Protein AF-A0A9W4UW61-F1 (afdb_monomer_lite)

Secondary structure (DSSP, 8-state):
-HHHHHS--TTS-TTPPBS-HHHHHHHHHHHHHH-GGG----EEETTEEE-HHHHHHHHHHHHTTSEEE-TTS-EEE-HHHHHHHHHHHHHS-HHHHHHHHHHHHHHTTS-HHHHHHHHHHH-GGGTTT-TTHHHHHHHHHHHHHHHHHTTSS-HHHHHHHH---HHHHHHHHHHTT--SEEE-TTS-EEESS-TT--HHHHHHHTTS-HHHHHHHHHHHHHHTTTTTS----SS-HHHHHHHHHTT--HHHHHHHHHHHHT-S---HHHHHHHHHHHHHHTT--SPPHHHHHHHHHHT-

Sequence (300 aa):
MCMFMYQPGGTGKPNEPVQSAAFLQMEMFMVSMRRPDTGLRFASHETGPYSEELHGALESWRRSGGIVEDRDGRLRLSDKGMEMARRAWDVADDPVRKVMSAMKMQMNDMTEREAVAYTYSQHPEFAEKSKRYGEYEEFRVEAARSLYQKDKASIRLSVQISGMGHQEFVDMMAGMGINVYQPGPDGMMQIARIRNISNKLYKRLTKLDPGERGLIWAILMLEDNIHEKRMILTDDKKARSVIRGRGIEASDSFAFLQYCNNRAAMTRDEAMRAYDELWRVMGRGRPDPAHRAEFASKLS

Structure (mmCIF, N/CA/C/O backbone):
data_AF-A0A9W4UW61-F1
#
_entry.id   AF-A0A9W4UW61-F1
#
loop_
_atom_site.group_PDB
_atom_site.id
_atom_site.type_symbol
_atom_site.label_atom_id
_atom_site.label_alt_id
_atom_site.label_comp_id
_atom_site.label_asym_id
_atom_site.label_entity_id
_atom_site.label_seq_id
_atom_site.pdbx_PDB_ins_code
_atom_site.Cartn_x
_atom_site.Cartn_y
_atom_site.Cartn_z
_atom_site.occupancy
_atom_site.B_iso_or_equiv
_atom_site.auth_seq_id
_atom_site.auth_comp_id
_atom_site.auth_asym_id
_atom_site.auth_atom_id
_atom_site.pdbx_PDB_model_num
ATOM 1 N N . MET A 1 1 ? 11.590 -4.344 -8.319 1.00 89.94 1 MET A N 1
ATOM 2 C CA . MET A 1 1 ? 10.517 -3.986 -9.272 1.00 89.94 1 MET A CA 1
ATOM 3 C C . MET A 1 1 ? 9.967 -5.197 -10.027 1.00 89.94 1 MET A C 1
ATOM 5 O O . MET A 1 1 ? 8.834 -5.559 -9.772 1.00 89.94 1 MET A O 1
ATOM 9 N N . CYS A 1 2 ? 10.717 -5.862 -10.916 1.00 90.62 2 CYS A N 1
ATOM 10 C CA . CYS A 1 2 ? 10.165 -6.962 -11.732 1.00 90.62 2 CYS A CA 1
ATOM 11 C C . CYS A 1 2 ? 9.623 -8.141 -10.901 1.00 90.62 2 CYS A C 1
ATOM 13 O O . CYS A 1 2 ? 8.515 -8.600 -11.154 1.00 90.62 2 CYS A O 1
ATOM 15 N N . MET A 1 3 ? 10.337 -8.552 -9.846 1.00 91.75 3 MET A N 1
ATOM 16 C CA . MET A 1 3 ? 9.844 -9.537 -8.869 1.00 91.75 3 MET A CA 1
ATOM 17 C C . MET A 1 3 ? 8.522 -9.106 -8.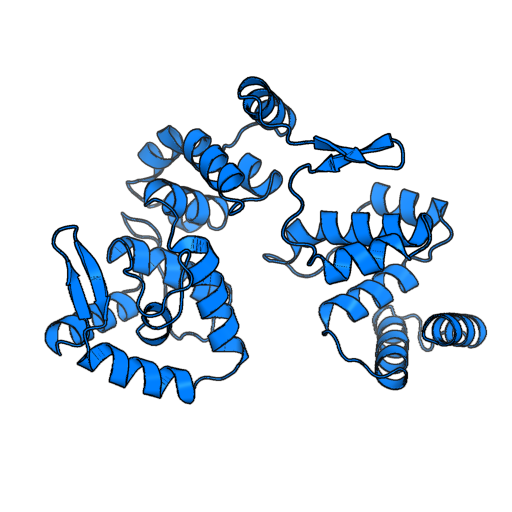228 1.00 91.75 3 MET A C 1
ATOM 19 O O . MET A 1 3 ? 7.634 -9.925 -8.022 1.00 91.75 3 MET A O 1
ATOM 23 N N . PHE A 1 4 ? 8.373 -7.803 -7.975 1.00 93.06 4 PHE A N 1
ATOM 24 C CA . PHE A 1 4 ? 7.163 -7.255 -7.382 1.00 93.06 4 PHE A CA 1
ATOM 25 C C . PHE A 1 4 ? 5.960 -7.322 -8.343 1.00 93.06 4 PHE A C 1
ATOM 27 O O . PHE A 1 4 ? 4.838 -7.592 -7.928 1.00 93.06 4 PHE A O 1
ATOM 34 N N . MET A 1 5 ? 6.188 -7.111 -9.641 1.00 93.88 5 MET A N 1
ATOM 35 C CA . MET A 1 5 ? 5.141 -7.219 -10.666 1.00 93.88 5 MET A CA 1
ATOM 36 C C . MET A 1 5 ? 4.796 -8.674 -11.019 1.00 93.88 5 MET A C 1
ATOM 38 O O . MET A 1 5 ? 3.696 -8.944 -11.484 1.00 93.88 5 MET A O 1
ATOM 42 N N . TYR A 1 6 ? 5.721 -9.611 -10.800 1.00 93.75 6 TYR A N 1
ATOM 43 C CA . TYR A 1 6 ? 5.538 -11.033 -11.102 1.00 93.75 6 TYR A CA 1
ATOM 44 C C . TYR A 1 6 ? 4.538 -11.729 -10.171 1.00 93.75 6 TYR A C 1
ATOM 46 O O . TYR A 1 6 ? 3.739 -12.559 -10.608 1.00 93.75 6 TYR A O 1
ATOM 54 N N . GLN A 1 7 ? 4.591 -11.406 -8.883 1.00 89.38 7 GLN A N 1
ATOM 55 C CA . GLN A 1 7 ? 3.826 -12.096 -7.848 1.00 89.38 7 GLN A CA 1
ATOM 56 C C . GLN A 1 7 ? 2.316 -11.770 -7.877 1.00 89.38 7 GLN A C 1
ATOM 58 O O . GLN A 1 7 ? 1.909 -10.742 -8.427 1.00 89.38 7 GLN A O 1
ATOM 63 N N . PRO A 1 8 ? 1.483 -12.613 -7.241 1.00 85.12 8 PRO A N 1
ATOM 64 C CA . PRO A 1 8 ? 0.066 -12.328 -7.062 1.00 85.12 8 PRO A CA 1
ATOM 65 C C . PRO A 1 8 ? -0.225 -11.038 -6.292 1.00 85.12 8 PRO A C 1
ATOM 67 O O . PRO A 1 8 ? 0.486 -10.704 -5.342 1.00 85.12 8 PRO A O 1
ATOM 70 N N . GLY A 1 9 ? -1.296 -10.344 -6.680 1.00 81.94 9 GLY A N 1
ATOM 71 C CA . GLY A 1 9 ? -1.843 -9.204 -5.946 1.00 81.94 9 GLY A CA 1
ATOM 72 C C . GLY A 1 9 ? -3.198 -9.514 -5.325 1.00 81.94 9 GLY A C 1
ATOM 73 O O . GLY A 1 9 ? -3.424 -10.622 -4.837 1.00 81.94 9 GLY A O 1
ATOM 74 N N . GLY A 1 10 ? -4.094 -8.526 -5.313 1.00 73.44 10 GLY A N 1
ATOM 75 C CA . GLY A 1 10 ? -5.418 -8.639 -4.699 1.00 73.44 10 GLY A CA 1
ATOM 76 C C . GLY A 1 10 ? -6.315 -9.706 -5.337 1.00 73.44 10 GLY A C 1
ATOM 77 O O . GLY A 1 10 ? -7.195 -10.234 -4.662 1.00 73.44 10 GLY A O 1
ATOM 78 N N . THR A 1 11 ? -6.085 -10.082 -6.603 1.00 77.38 11 THR A N 1
ATOM 79 C CA . THR A 1 11 ? -6.872 -11.136 -7.280 1.00 77.38 11 THR A CA 1
ATOM 80 C C . THR A 1 11 ? -6.293 -12.544 -7.111 1.00 77.38 11 THR A C 1
ATOM 82 O O . THR A 1 11 ? -6.921 -13.522 -7.521 1.00 77.38 11 THR A O 1
ATOM 85 N N . GLY A 1 12 ? -5.099 -12.668 -6.523 1.00 77.56 12 GLY A N 1
ATOM 86 C CA . GLY A 1 12 ? -4.399 -13.939 -6.346 1.00 77.56 12 GLY A CA 1
ATOM 87 C C . GLY A 1 12 ? -3.774 -14.511 -7.625 1.00 77.56 12 GLY A C 1
ATOM 88 O O . GLY A 1 12 ? -3.305 -15.650 -7.608 1.00 77.56 12 GLY A O 1
ATOM 89 N N . LYS A 1 13 ? -3.725 -13.749 -8.726 1.00 85.00 13 LYS A N 1
ATOM 90 C CA . LYS A 1 13 ? -3.150 -14.194 -10.006 1.00 85.00 13 LYS A CA 1
ATOM 91 C C . LYS A 1 13 ? -1.751 -13.606 -10.208 1.00 85.00 13 LYS A C 1
ATOM 93 O O . LYS A 1 13 ? -1.559 -12.424 -9.946 1.00 85.00 13 LYS A O 1
ATOM 98 N N . PRO A 1 14 ? -0.768 -14.383 -10.695 1.00 87.25 14 PRO A N 1
ATOM 99 C CA . PRO A 1 14 ? 0.534 -13.824 -11.045 1.00 87.25 14 PRO A CA 1
ATOM 100 C C . PRO A 1 14 ? 0.398 -12.808 -12.187 1.00 87.25 14 PRO A C 1
ATOM 102 O O . PRO A 1 14 ? -0.529 -12.896 -12.995 1.00 87.25 14 PRO A O 1
ATOM 105 N N . ASN A 1 15 ? 1.355 -11.884 -12.277 1.00 92.62 15 ASN A N 1
ATOM 106 C CA . ASN A 1 15 ? 1.379 -10.809 -13.275 1.00 92.62 15 ASN A CA 1
ATOM 107 C C . ASN A 1 15 ? 0.160 -9.876 -13.242 1.00 92.62 15 ASN A C 1
ATOM 109 O O . ASN A 1 15 ? -0.313 -9.404 -14.280 1.00 92.62 15 ASN A O 1
ATOM 113 N N . GLU A 1 16 ? -0.386 -9.634 -12.054 1.00 91.94 16 GLU A N 1
ATOM 114 C CA . GLU A 1 16 ? -1.450 -8.652 -11.913 1.00 91.94 16 GLU A CA 1
ATOM 115 C C . GLU A 1 16 ? -0.945 -7.245 -12.266 1.00 91.94 16 GLU A C 1
ATOM 117 O O . GLU A 1 16 ? 0.083 -6.804 -11.724 1.00 91.94 16 GLU A O 1
ATOM 122 N N . PRO A 1 17 ? -1.679 -6.515 -13.126 1.00 93.38 17 PRO A N 1
ATOM 123 C CA . PRO A 1 17 ? -1.262 -5.197 -13.563 1.00 93.38 17 PRO A CA 1
ATOM 124 C C . PRO A 1 17 ? -1.193 -4.227 -12.380 1.00 93.38 17 PRO A C 1
ATOM 126 O O . PRO A 1 17 ? -2.039 -4.257 -11.486 1.00 93.38 17 PRO A O 1
ATOM 129 N N . VAL A 1 18 ? -0.176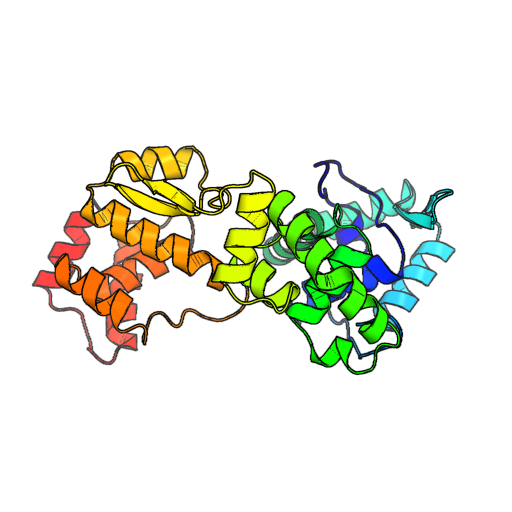 -3.370 -12.392 1.00 94.50 18 VAL A N 1
ATOM 130 C CA . VAL A 1 18 ? -0.033 -2.213 -11.502 1.00 94.50 18 VAL A CA 1
ATOM 131 C C . VAL A 1 18 ? -0.715 -1.021 -12.162 1.00 94.50 18 VAL A C 1
ATOM 133 O O . VAL A 1 18 ? -0.540 -0.814 -13.358 1.00 94.50 18 VAL A O 1
ATOM 136 N N . GLN A 1 19 ? -1.471 -0.224 -11.406 1.00 93.25 19 GLN A N 1
ATOM 137 C CA . GLN A 1 19 ? -2.341 0.812 -11.979 1.00 93.25 19 GLN A CA 1
ATOM 138 C C . GLN A 1 19 ? -1.610 1.850 -12.825 1.00 93.25 19 GLN A C 1
ATOM 140 O O . GLN A 1 19 ? -2.106 2.232 -13.876 1.00 93.25 19 GLN A O 1
ATOM 145 N N . SER A 1 20 ? -0.446 2.308 -12.370 1.00 94.31 20 SER A N 1
ATOM 146 C CA . SER A 1 20 ? 0.349 3.314 -13.069 1.00 94.31 20 SER A CA 1
ATOM 147 C C . SER A 1 20 ? 1.791 3.316 -12.560 1.00 94.31 20 SER A C 1
ATOM 149 O O . SER A 1 20 ? 2.118 2.688 -11.549 1.00 94.31 20 SER A O 1
ATOM 151 N N . ALA A 1 21 ? 2.669 4.066 -13.229 1.00 94.19 21 ALA A N 1
ATOM 152 C CA . ALA A 1 21 ? 4.042 4.265 -12.764 1.00 94.19 21 ALA A CA 1
ATOM 153 C C . ALA A 1 21 ? 4.100 4.985 -11.403 1.00 94.19 21 ALA A C 1
ATOM 155 O O . ALA A 1 21 ? 4.908 4.620 -10.552 1.00 94.19 21 ALA A O 1
ATOM 156 N N . ALA A 1 22 ? 3.221 5.967 -11.170 1.00 92.62 22 ALA A N 1
ATOM 157 C CA . ALA A 1 22 ? 3.125 6.658 -9.883 1.00 92.62 22 ALA A CA 1
ATOM 158 C C . ALA A 1 22 ? 2.642 5.713 -8.771 1.00 92.62 22 ALA A C 1
ATOM 160 O O . ALA A 1 22 ? 3.165 5.736 -7.659 1.00 92.62 22 ALA A O 1
ATOM 161 N N . PHE A 1 23 ? 1.700 4.823 -9.087 1.00 94.69 23 PHE A N 1
ATOM 162 C CA . PHE A 1 23 ? 1.249 3.796 -8.155 1.00 94.69 23 PHE A CA 1
ATOM 163 C C . PHE A 1 23 ? 2.378 2.826 -7.787 1.00 94.69 23 PHE A C 1
ATOM 165 O O . PHE A 1 23 ? 2.605 2.550 -6.611 1.00 94.69 23 PHE A O 1
ATOM 172 N N . LEU A 1 24 ? 3.158 2.389 -8.783 1.00 95.69 24 LEU A N 1
ATOM 173 C CA . LEU A 1 24 ? 4.324 1.532 -8.569 1.00 95.69 24 LEU A CA 1
ATOM 174 C C . LEU A 1 24 ? 5.373 2.191 -7.659 1.00 95.69 24 LEU A C 1
ATOM 176 O O . LEU A 1 24 ? 5.997 1.498 -6.854 1.00 95.69 24 LEU A O 1
ATOM 180 N N . GLN A 1 25 ? 5.568 3.511 -7.769 1.00 96.25 25 GLN A N 1
ATOM 181 C CA . GLN A 1 25 ? 6.450 4.264 -6.871 1.00 96.25 25 GLN A CA 1
ATOM 182 C C . GLN A 1 25 ? 5.973 4.161 -5.416 1.00 96.25 25 GLN A C 1
ATOM 184 O O . GLN A 1 25 ? 6.779 3.845 -4.545 1.00 96.25 25 GLN A O 1
ATOM 189 N N . MET A 1 26 ? 4.671 4.325 -5.154 1.00 95.62 26 MET A N 1
ATOM 190 C CA . MET A 1 26 ? 4.102 4.185 -3.805 1.00 95.62 26 MET A CA 1
ATOM 191 C C . MET A 1 26 ? 4.204 2.751 -3.268 1.00 95.62 26 MET A C 1
ATOM 193 O O . MET A 1 26 ? 4.614 2.547 -2.126 1.00 95.62 26 MET A O 1
ATOM 197 N N . GLU A 1 27 ? 3.901 1.741 -4.087 1.00 95.31 27 GLU A N 1
ATOM 198 C CA . GLU A 1 27 ? 4.016 0.336 -3.673 1.00 95.31 27 GLU A CA 1
ATOM 199 C C . GLU A 1 27 ? 5.461 -0.030 -3.307 1.00 95.31 27 GLU A C 1
ATOM 201 O O . GLU A 1 27 ? 5.730 -0.612 -2.251 1.00 95.31 27 GLU A O 1
ATOM 206 N N . MET A 1 28 ? 6.417 0.344 -4.159 1.00 96.38 28 MET A N 1
ATOM 207 C CA . MET A 1 28 ? 7.833 0.079 -3.915 1.00 96.38 28 MET A CA 1
ATOM 208 C C . MET A 1 28 ? 8.399 0.930 -2.776 1.00 96.38 28 MET A C 1
ATOM 210 O O . MET A 1 28 ? 9.292 0.459 -2.071 1.00 96.38 28 MET A O 1
ATOM 214 N N . PHE A 1 29 ? 7.865 2.132 -2.549 1.00 96.56 29 PHE A N 1
ATOM 215 C CA . PHE A 1 29 ? 8.179 2.933 -1.373 1.00 96.56 29 PHE A CA 1
ATOM 216 C C . PHE A 1 29 ? 7.801 2.180 -0.093 1.00 96.56 29 PHE A C 1
ATOM 218 O O . PHE A 1 29 ? 8.667 1.973 0.758 1.00 96.56 29 PHE A O 1
ATOM 225 N N . MET A 1 30 ? 6.576 1.649 0.003 1.00 94.62 30 MET A N 1
ATOM 226 C CA . MET A 1 30 ? 6.146 0.861 1.169 1.00 94.62 30 MET A CA 1
ATOM 227 C C . MET A 1 30 ? 6.983 -0.413 1.354 1.00 94.62 30 MET A C 1
ATOM 229 O O . MET A 1 30 ? 7.299 -0.795 2.484 1.00 94.62 30 MET A O 1
ATOM 233 N N . VAL A 1 31 ? 7.413 -1.052 0.259 1.00 92.88 31 VAL A N 1
ATOM 234 C CA . VAL A 1 31 ? 8.394 -2.150 0.322 1.00 92.88 31 VAL A CA 1
ATOM 235 C C . VAL A 1 31 ? 9.715 -1.660 0.917 1.00 92.88 31 VAL A C 1
ATOM 237 O O . VAL A 1 31 ? 10.243 -2.313 1.815 1.00 92.88 31 VAL A O 1
ATOM 240 N N . SER A 1 32 ? 10.238 -0.516 0.468 1.00 94.31 32 SER A N 1
ATOM 241 C CA . SER A 1 32 ? 11.519 0.021 0.949 1.00 94.31 32 SER A CA 1
ATOM 242 C C . SER A 1 32 ? 11.483 0.434 2.424 1.00 94.31 32 SER A C 1
ATOM 244 O O . SER A 1 32 ? 12.462 0.235 3.137 1.00 94.31 32 SER A O 1
ATOM 246 N N . MET A 1 33 ? 10.332 0.903 2.920 1.00 90.50 33 MET A N 1
ATOM 247 C CA . MET A 1 33 ? 10.139 1.217 4.340 1.00 90.50 33 MET A CA 1
ATOM 248 C C . MET A 1 33 ? 10.208 -0.038 5.222 1.00 90.50 33 MET A C 1
ATOM 250 O O . MET A 1 33 ? 10.668 0.022 6.360 1.00 90.50 33 MET A O 1
ATOM 254 N N . ARG A 1 34 ? 9.811 -1.204 4.693 1.00 86.25 34 ARG A N 1
ATOM 255 C CA . ARG A 1 34 ? 9.915 -2.501 5.391 1.00 86.25 34 ARG A CA 1
ATOM 256 C C . ARG A 1 34 ? 11.246 -3.214 5.147 1.00 86.25 34 ARG A C 1
ATOM 258 O O . ARG A 1 34 ? 11.629 -4.085 5.929 1.00 86.25 34 ARG A O 1
ATOM 265 N N . ARG A 1 35 ? 11.935 -2.873 4.057 1.00 86.56 35 ARG A N 1
ATOM 266 C CA . ARG A 1 35 ? 13.224 -3.430 3.622 1.00 86.56 35 ARG A CA 1
ATOM 267 C C . ARG A 1 35 ? 14.142 -2.300 3.133 1.00 86.56 35 ARG A C 1
ATOM 269 O O . ARG A 1 35 ? 14.191 -2.015 1.932 1.00 86.56 35 ARG A O 1
ATOM 276 N N . PRO A 1 36 ? 14.903 -1.673 4.047 1.00 83.44 36 PRO A N 1
ATOM 277 C CA . PRO A 1 36 ? 15.815 -0.582 3.695 1.00 83.44 36 PRO A CA 1
ATOM 278 C C . PRO A 1 36 ? 16.948 -0.997 2.743 1.00 83.44 36 PRO A C 1
ATOM 280 O O . PRO A 1 36 ? 17.561 -0.163 2.088 1.00 83.44 36 PRO A O 1
ATOM 283 N N . ASP A 1 37 ? 17.227 -2.295 2.638 1.00 84.00 37 ASP A N 1
ATOM 284 C CA . ASP A 1 37 ? 18.282 -2.884 1.813 1.00 84.00 37 ASP A CA 1
ATOM 285 C C . ASP A 1 37 ? 17.874 -3.116 0.346 1.00 84.00 37 ASP A C 1
ATOM 287 O O . ASP A 1 37 ? 18.616 -3.722 -0.421 1.00 84.00 37 ASP A O 1
ATOM 291 N N . THR A 1 38 ? 16.714 -2.607 -0.080 1.00 84.75 38 THR A N 1
ATOM 292 C CA . THR A 1 38 ? 16.276 -2.661 -1.489 1.00 84.75 38 THR A CA 1
ATOM 293 C C . THR A 1 38 ? 17.194 -1.899 -2.449 1.00 84.75 38 THR A C 1
ATOM 295 O O . THR A 1 38 ? 17.099 -2.099 -3.660 1.00 84.75 38 THR A O 1
ATOM 298 N N . GLY A 1 39 ? 18.049 -1.008 -1.935 1.00 86.88 39 GLY A N 1
ATOM 299 C CA . GLY A 1 39 ? 18.914 -0.137 -2.735 1.00 86.88 39 GLY A CA 1
ATOM 300 C C . GLY A 1 39 ? 18.170 1.003 -3.440 1.00 86.88 39 GLY A C 1
ATOM 301 O O . GLY A 1 39 ? 18.794 1.773 -4.165 1.00 86.88 39 GLY A O 1
ATOM 302 N N . LEU A 1 40 ? 16.855 1.125 -3.226 1.00 93.38 40 LEU A N 1
ATOM 303 C CA . LEU A 1 40 ? 16.044 2.227 -3.732 1.00 93.38 40 LEU A CA 1
ATOM 304 C C . LEU A 1 40 ? 16.107 3.405 -2.765 1.00 93.38 40 LEU A C 1
ATOM 306 O O . LEU A 1 40 ? 15.981 3.228 -1.553 1.00 93.38 40 LEU A O 1
ATOM 310 N N . ARG A 1 41 ? 16.265 4.612 -3.307 1.00 94.94 41 ARG A N 1
ATOM 311 C CA . ARG A 1 41 ? 16.196 5.852 -2.536 1.00 94.94 41 ARG A CA 1
ATOM 312 C C . ARG A 1 41 ? 14.969 6.630 -2.960 1.00 94.94 41 ARG A C 1
ATOM 314 O O . ARG A 1 41 ? 14.759 6.853 -4.147 1.00 94.94 41 ARG A O 1
ATOM 321 N N . PHE A 1 42 ? 14.183 7.042 -1.976 1.00 95.62 42 PHE A N 1
ATOM 322 C CA . PHE A 1 42 ? 12.976 7.819 -2.198 1.00 95.62 42 PHE A CA 1
ATOM 323 C C . PHE A 1 42 ? 13.138 9.224 -1.632 1.00 95.62 42 PHE A C 1
ATOM 325 O O . PHE A 1 42 ? 13.660 9.403 -0.532 1.00 95.62 42 PHE A O 1
ATOM 332 N N . ALA A 1 43 ? 12.656 10.206 -2.385 1.00 93.50 43 ALA A N 1
ATOM 333 C CA . ALA A 1 43 ? 12.528 11.591 -1.963 1.00 93.50 43 ALA A CA 1
ATOM 334 C C . ALA A 1 43 ? 11.074 12.053 -2.122 1.00 93.50 43 ALA A C 1
ATOM 336 O O . ALA A 1 43 ? 10.322 11.502 -2.931 1.00 93.50 43 ALA A O 1
ATOM 337 N N . SER A 1 44 ? 10.673 13.063 -1.348 1.00 91.38 44 SER A N 1
ATOM 338 C CA . SER A 1 44 ? 9.372 13.711 -1.523 1.00 91.38 44 SER A CA 1
ATOM 339 C C . SER A 1 44 ? 9.339 14.430 -2.874 1.00 91.38 44 SER A C 1
ATOM 341 O O . SER A 1 44 ? 10.210 15.251 -3.167 1.00 91.38 44 SER A O 1
ATOM 343 N N . HIS A 1 45 ? 8.327 14.129 -3.679 1.00 89.12 45 HIS A N 1
ATOM 344 C CA . HIS A 1 45 ? 8.111 14.671 -5.015 1.00 89.12 45 HIS A CA 1
ATOM 345 C C . HIS A 1 45 ? 6.667 15.176 -5.155 1.00 89.12 45 HIS A C 1
ATOM 347 O O . HIS A 1 45 ? 5.820 14.947 -4.289 1.00 89.12 45 HIS A O 1
ATOM 353 N N . GLU A 1 46 ? 6.357 15.843 -6.268 1.00 85.00 46 GLU A N 1
ATOM 354 C CA . GLU A 1 46 ? 5.043 16.450 -6.511 1.00 85.00 46 GLU A CA 1
ATOM 355 C C . GLU A 1 46 ? 3.885 15.449 -6.393 1.00 85.00 46 GLU A C 1
ATOM 357 O O . GLU A 1 46 ? 2.794 15.818 -5.967 1.00 85.00 46 GLU A O 1
ATOM 362 N N . THR A 1 47 ? 4.135 14.178 -6.705 1.00 84.56 47 THR A N 1
ATOM 363 C CA . THR A 1 47 ? 3.158 13.079 -6.704 1.00 84.56 47 THR A CA 1
ATOM 364 C C . THR A 1 47 ? 3.261 12.158 -5.484 1.00 84.56 47 THR A C 1
ATOM 366 O O . THR A 1 47 ? 2.614 11.114 -5.467 1.00 84.56 47 THR A O 1
ATOM 369 N N . GLY A 1 48 ? 4.068 12.510 -4.477 1.00 90.38 48 GLY A N 1
ATOM 370 C CA . GLY A 1 48 ? 4.373 11.667 -3.317 1.00 90.38 48 GLY A CA 1
ATOM 371 C C . GLY A 1 48 ? 5.803 11.112 -3.349 1.00 90.38 48 GLY A C 1
ATOM 372 O O . GLY A 1 48 ? 6.687 11.766 -3.904 1.00 90.38 48 GLY A O 1
ATOM 373 N N . PRO A 1 49 ? 6.077 9.946 -2.738 1.00 94.62 49 PRO A N 1
ATOM 374 C CA . PRO A 1 49 ? 7.418 9.371 -2.730 1.00 94.62 49 PRO A CA 1
ATOM 375 C C . PRO A 1 49 ? 7.855 8.971 -4.139 1.00 94.62 49 PRO A C 1
ATOM 377 O O . PRO A 1 49 ? 7.107 8.332 -4.879 1.00 94.62 49 PRO A O 1
ATOM 380 N N . TYR A 1 50 ? 9.088 9.324 -4.496 1.00 95.31 50 TYR A N 1
ATOM 381 C CA . TYR A 1 50 ? 9.636 9.056 -5.819 1.00 95.31 50 TYR A CA 1
ATOM 382 C C . TYR A 1 50 ? 11.093 8.602 -5.754 1.00 95.31 50 TYR A C 1
ATOM 384 O O . TYR A 1 50 ? 11.906 9.201 -5.049 1.00 95.31 50 TYR A O 1
ATOM 392 N N . SER A 1 51 ? 11.415 7.553 -6.510 1.00 97.25 51 SER A N 1
ATOM 393 C CA . SER A 1 51 ? 12.772 7.055 -6.730 1.00 97.25 51 SER A CA 1
ATOM 394 C C . SER A 1 51 ? 13.146 7.162 -8.208 1.00 97.25 51 SER A C 1
ATOM 396 O O . SER A 1 51 ? 12.504 6.552 -9.073 1.00 97.25 51 SER A O 1
ATOM 398 N N . GLU A 1 52 ? 14.228 7.894 -8.480 1.00 97.00 52 GLU A N 1
ATOM 399 C CA . GLU A 1 52 ? 14.850 7.984 -9.808 1.00 97.00 52 GLU A CA 1
ATOM 400 C C . GLU A 1 52 ? 15.394 6.626 -10.260 1.00 97.00 52 GLU A C 1
ATOM 402 O O . GLU A 1 52 ? 15.265 6.248 -11.423 1.00 97.00 52 GLU A O 1
ATOM 407 N N . GLU A 1 53 ? 15.954 5.839 -9.336 1.00 96.94 53 GLU A N 1
ATOM 408 C CA . GLU A 1 53 ? 16.458 4.499 -9.634 1.00 96.94 53 GLU A CA 1
ATOM 409 C C . GLU A 1 53 ? 15.326 3.566 -10.075 1.00 96.94 53 GLU A C 1
ATOM 411 O O . GLU A 1 53 ? 15.483 2.798 -11.029 1.00 96.94 53 GLU A O 1
ATOM 416 N N . LEU A 1 54 ? 14.164 3.652 -9.417 1.00 97.31 54 LEU A N 1
ATOM 417 C CA . LEU A 1 54 ? 12.985 2.886 -9.806 1.00 97.31 54 LEU A CA 1
ATOM 418 C C . LEU A 1 54 ? 12.432 3.346 -11.157 1.00 97.31 54 LEU A C 1
ATOM 420 O O . LEU A 1 54 ? 12.091 2.501 -11.986 1.00 97.31 54 LEU A O 1
ATOM 424 N N . HIS A 1 55 ? 12.372 4.656 -11.396 1.00 96.88 55 HIS A N 1
ATOM 425 C CA . HIS A 1 55 ? 11.934 5.200 -12.678 1.00 96.88 55 HIS A CA 1
ATOM 426 C C . HIS A 1 55 ? 12.854 4.748 -13.821 1.00 96.88 55 HIS A C 1
ATOM 428 O O . HIS A 1 55 ? 12.388 4.169 -14.802 1.00 96.88 55 HIS A O 1
ATOM 434 N N . GLY A 1 56 ? 14.171 4.901 -13.662 1.00 97.31 56 GLY A N 1
ATOM 435 C CA . GLY A 1 56 ? 15.151 4.451 -14.649 1.00 97.31 56 GLY A CA 1
ATOM 436 C C . GLY A 1 56 ? 15.085 2.941 -14.906 1.00 97.31 56 GLY A C 1
ATOM 437 O O . GLY A 1 56 ? 15.188 2.498 -16.056 1.00 97.31 56 GLY A O 1
ATOM 438 N N . ALA A 1 57 ? 14.849 2.138 -13.862 1.00 96.12 57 ALA A N 1
ATOM 439 C CA . ALA A 1 57 ? 14.621 0.704 -14.008 1.00 96.12 57 ALA A CA 1
ATOM 440 C C . ALA A 1 57 ? 13.341 0.408 -14.808 1.00 96.12 57 ALA A C 1
ATOM 442 O O . ALA A 1 57 ? 13.381 -0.413 -15.725 1.00 96.12 57 ALA A O 1
ATOM 443 N N . LEU A 1 58 ? 12.231 1.089 -14.513 1.00 96.81 58 LEU A N 1
ATOM 444 C CA . LEU A 1 58 ? 10.973 0.947 -15.248 1.00 96.81 58 LEU A CA 1
ATOM 445 C C . LEU A 1 58 ? 11.151 1.282 -16.735 1.00 96.81 58 LEU A C 1
ATOM 447 O O . LEU A 1 58 ? 10.771 0.483 -17.592 1.00 96.81 58 LEU A O 1
ATOM 451 N N . GLU A 1 59 ? 11.805 2.400 -17.051 1.00 97.31 59 GLU A N 1
ATOM 452 C CA . GLU A 1 59 ? 12.060 2.822 -18.432 1.00 97.31 59 GLU A CA 1
ATOM 453 C C . GLU A 1 59 ? 12.990 1.862 -19.186 1.00 97.31 59 GLU A C 1
ATOM 455 O O . GLU A 1 59 ? 12.809 1.599 -20.377 1.00 97.31 59 GLU A O 1
ATOM 460 N N . SER A 1 60 ? 13.981 1.281 -18.508 1.00 96.56 60 SER A N 1
ATOM 461 C CA . SER A 1 60 ? 14.830 0.232 -19.088 1.00 96.56 60 SER A CA 1
ATOM 462 C C . SER A 1 60 ? 14.029 -1.035 -19.426 1.00 96.56 60 SER A C 1
ATOM 464 O O . SER A 1 60 ? 14.173 -1.623 -20.504 1.00 96.56 60 SER A O 1
ATOM 466 N N . TRP A 1 61 ? 13.117 -1.440 -18.540 1.00 96.50 61 TRP A N 1
ATOM 467 C CA . TRP A 1 61 ? 12.242 -2.592 -18.763 1.00 96.50 61 TRP A CA 1
ATOM 468 C C . TRP A 1 61 ? 11.207 -2.346 -19.864 1.00 96.50 61 TRP A C 1
ATOM 470 O O . TRP A 1 61 ? 10.953 -3.249 -20.661 1.00 96.50 61 TRP A O 1
ATOM 480 N N . ARG A 1 62 ? 10.662 -1.129 -19.971 1.00 95.81 62 ARG A N 1
ATOM 481 C CA . ARG A 1 62 ? 9.797 -0.722 -21.089 1.00 95.81 62 ARG A CA 1
ATOM 482 C C . ARG A 1 62 ? 10.544 -0.804 -22.419 1.00 95.81 62 ARG A C 1
ATOM 484 O O . ARG A 1 62 ? 10.114 -1.518 -23.321 1.00 95.81 62 ARG A O 1
ATOM 491 N N . ARG A 1 63 ? 11.718 -0.170 -22.520 1.00 96.38 63 ARG A N 1
ATOM 492 C CA . ARG A 1 63 ? 12.535 -0.166 -23.751 1.00 96.38 63 ARG A CA 1
ATOM 493 C C . ARG A 1 63 ? 12.995 -1.557 -24.183 1.00 96.38 63 ARG A C 1
ATOM 495 O O . ARG A 1 63 ? 13.094 -1.827 -25.374 1.00 96.38 63 ARG A O 1
ATOM 502 N N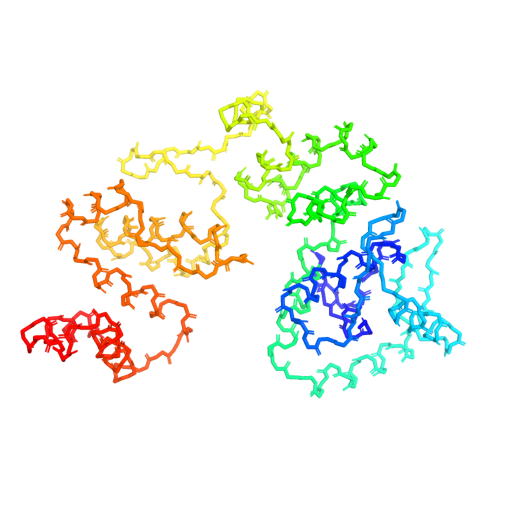 . SER A 1 64 ? 13.266 -2.449 -23.233 1.00 95.62 64 SER A N 1
ATOM 503 C CA . SER A 1 64 ? 13.668 -3.832 -23.530 1.00 95.62 64 SER A CA 1
ATOM 504 C C . SER A 1 64 ? 12.495 -4.772 -23.849 1.00 95.62 64 SER A C 1
ATOM 506 O O . SER A 1 64 ? 12.726 -5.958 -24.125 1.00 95.62 64 SER A O 1
ATOM 508 N N . GLY A 1 65 ? 11.255 -4.269 -23.815 1.00 96.06 65 GLY A N 1
ATOM 509 C CA . GLY A 1 65 ? 10.032 -5.036 -24.050 1.00 96.06 65 GLY A CA 1
ATOM 510 C C . GLY A 1 65 ? 9.666 -5.983 -22.905 1.00 96.06 65 GLY A C 1
ATOM 511 O O . GLY A 1 65 ? 8.913 -6.930 -23.119 1.00 96.06 65 GLY A O 1
ATOM 512 N N . GLY A 1 66 ? 10.221 -5.786 -21.705 1.00 96.94 66 GLY A N 1
ATOM 513 C CA . GLY A 1 66 ? 9.906 -6.575 -20.509 1.00 96.94 66 GLY A CA 1
ATOM 514 C C . GLY A 1 66 ? 8.621 -6.129 -19.804 1.00 96.94 66 GLY A C 1
ATOM 515 O O . GLY A 1 66 ? 7.990 -6.924 -19.113 1.00 96.94 66 GLY A O 1
ATOM 516 N N . ILE A 1 67 ? 8.206 -4.877 -19.990 1.00 97.44 67 ILE A N 1
ATOM 517 C CA . ILE A 1 67 ? 6.942 -4.338 -19.474 1.00 97.44 67 ILE A CA 1
ATOM 518 C C . ILE A 1 67 ? 6.101 -3.852 -20.645 1.00 97.44 67 ILE A C 1
ATOM 520 O O . ILE A 1 67 ? 6.620 -3.233 -21.572 1.00 97.44 67 ILE A O 1
ATOM 524 N N . VAL A 1 68 ? 4.805 -4.133 -20.578 1.00 96.44 68 VAL A N 1
ATOM 525 C CA . VAL A 1 68 ? 3.795 -3.609 -21.494 1.00 96.44 68 VAL A CA 1
ATOM 526 C C . VAL A 1 68 ? 2.754 -2.829 -20.707 1.00 96.44 68 VAL A C 1
ATOM 528 O O . VAL A 1 68 ? 2.468 -3.132 -19.546 1.00 96.44 68 VAL A O 1
ATOM 531 N N . GLU A 1 69 ? 2.193 -1.830 -21.366 1.00 95.75 69 GLU A N 1
ATOM 532 C CA . GLU A 1 69 ? 1.137 -0.981 -20.836 1.00 95.75 69 GLU A CA 1
ATOM 533 C C . GLU A 1 69 ? -0.166 -1.314 -21.563 1.00 95.75 69 GLU A C 1
ATOM 535 O O . GLU A 1 69 ? -0.163 -1.541 -22.777 1.00 95.75 69 GLU A O 1
ATOM 540 N N . ASP A 1 70 ? -1.263 -1.448 -20.822 1.00 92.25 70 ASP A N 1
ATOM 541 C CA . ASP A 1 70 ? -2.581 -1.599 -21.432 1.00 92.25 70 ASP A CA 1
ATOM 542 C C . ASP A 1 70 ? -3.187 -0.240 -21.827 1.00 92.25 70 ASP A C 1
ATOM 544 O O . ASP A 1 70 ? -2.566 0.812 -21.684 1.00 92.25 70 ASP A O 1
ATOM 548 N N . ARG A 1 71 ? -4.406 -0.259 -22.379 1.00 90.00 71 ARG A N 1
ATOM 549 C CA . ARG A 1 71 ? -5.085 0.962 -22.846 1.00 90.00 71 ARG A CA 1
ATOM 550 C C . ARG A 1 71 ? -5.434 1.934 -21.716 1.00 90.00 71 ARG A C 1
ATOM 552 O O . ARG A 1 71 ? -5.631 3.109 -22.000 1.00 90.00 71 ARG A O 1
ATOM 559 N N . ASP A 1 72 ? -5.499 1.445 -20.481 1.00 89.62 72 ASP A N 1
ATOM 560 C CA . ASP A 1 72 ? -5.828 2.231 -19.292 1.00 89.62 72 ASP A CA 1
ATOM 561 C C . ASP A 1 72 ? -4.560 2.757 -18.594 1.00 89.62 72 ASP A C 1
ATOM 563 O O . ASP A 1 72 ? -4.645 3.325 -17.508 1.00 89.62 72 ASP A O 1
ATOM 567 N N . GLY A 1 73 ? -3.376 2.545 -19.181 1.00 90.75 73 GLY A N 1
ATOM 568 C CA . GLY A 1 73 ? -2.099 2.965 -18.607 1.00 90.75 73 GLY A CA 1
ATOM 569 C C . GLY A 1 73 ? -1.528 2.003 -17.558 1.00 90.75 73 GLY A C 1
ATOM 570 O O . GLY A 1 73 ? -0.547 2.327 -16.880 1.00 90.75 73 GLY A O 1
ATOM 571 N N . ARG A 1 74 ? -2.117 0.808 -17.400 1.00 94.81 74 ARG A N 1
ATOM 572 C CA . ARG A 1 74 ? -1.691 -0.146 -16.371 1.00 94.81 74 ARG A CA 1
ATOM 573 C C . ARG A 1 74 ? -0.511 -0.969 -16.849 1.00 94.81 74 ARG A C 1
ATOM 575 O O . ARG A 1 74 ? -0.465 -1.457 -17.978 1.00 94.81 74 ARG A O 1
ATOM 582 N N . LEU A 1 75 ? 0.432 -1.174 -15.944 1.00 95.81 75 LEU A N 1
ATOM 583 C CA . LEU A 1 75 ? 1.710 -1.817 -16.203 1.00 95.81 75 LEU A CA 1
ATOM 584 C C . LEU A 1 75 ? 1.634 -3.304 -15.879 1.00 95.81 75 LEU A C 1
ATOM 586 O O . LEU A 1 75 ? 1.316 -3.681 -14.754 1.00 95.81 75 LEU A O 1
ATOM 590 N N . ARG A 1 76 ? 2.022 -4.160 -16.820 1.00 95.94 76 ARG A N 1
ATOM 591 C CA . ARG A 1 76 ? 2.196 -5.603 -16.590 1.00 95.94 76 ARG A CA 1
ATOM 592 C C . ARG A 1 76 ? 3.469 -6.105 -17.251 1.00 95.94 76 ARG A C 1
ATOM 594 O O . ARG A 1 76 ? 3.992 -5.480 -18.173 1.00 95.94 76 ARG A O 1
ATOM 601 N N . LEU A 1 77 ? 3.974 -7.245 -16.799 1.00 97.25 77 LEU A N 1
ATOM 602 C CA . LEU A 1 77 ? 5.086 -7.898 -17.478 1.00 97.25 77 LEU A CA 1
ATOM 603 C C . LEU A 1 77 ? 4.597 -8.481 -18.811 1.00 97.25 77 LEU A C 1
ATOM 605 O O . LEU A 1 77 ? 3.498 -9.037 -18.890 1.00 97.25 77 LEU A O 1
ATOM 609 N N . SER A 1 78 ? 5.420 -8.363 -19.853 1.00 97.31 78 SER A N 1
ATOM 610 C CA . SER A 1 78 ? 5.259 -9.146 -21.085 1.00 97.31 78 SER A CA 1
ATOM 611 C C . SER A 1 78 ? 5.634 -10.610 -20.840 1.00 97.31 78 SER A C 1
ATOM 613 O O . SER A 1 78 ? 6.174 -10.937 -19.784 1.00 97.31 78 SER A O 1
ATOM 615 N N . ASP A 1 79 ? 5.447 -11.494 -21.821 1.00 96.62 79 ASP A N 1
ATOM 616 C CA . ASP A 1 79 ? 5.904 -12.890 -21.707 1.00 96.62 79 ASP A CA 1
ATOM 617 C C . ASP A 1 79 ? 7.419 -12.973 -21.444 1.00 96.62 79 ASP A C 1
ATOM 619 O O . ASP A 1 79 ? 7.875 -13.689 -20.551 1.00 96.62 79 ASP A O 1
ATOM 623 N N . LYS A 1 80 ? 8.200 -12.139 -22.145 1.00 96.19 80 LYS A N 1
ATOM 624 C CA . LYS A 1 80 ? 9.641 -11.979 -21.906 1.00 96.19 80 LYS A CA 1
ATOM 625 C C . LYS A 1 80 ? 9.920 -11.469 -20.490 1.00 96.19 80 LYS A C 1
ATOM 627 O O . LYS A 1 80 ? 10.809 -11.972 -19.804 1.00 96.19 80 LYS A O 1
ATOM 632 N N . GLY A 1 81 ? 9.164 -10.466 -20.044 1.00 97.12 81 GLY A N 1
ATOM 633 C CA . GLY A 1 81 ? 9.301 -9.909 -18.703 1.00 97.12 81 GLY A CA 1
ATOM 634 C C . GLY A 1 81 ? 8.984 -10.915 -17.604 1.00 97.12 81 GLY A C 1
ATOM 635 O O . GLY A 1 81 ? 9.687 -10.957 -16.597 1.00 97.12 81 GLY A O 1
ATOM 636 N N . MET A 1 82 ? 7.973 -11.755 -17.820 1.00 96.56 82 MET A N 1
ATOM 637 C CA . MET A 1 82 ? 7.575 -12.832 -16.920 1.00 96.56 82 MET A CA 1
ATOM 638 C C . MET A 1 82 ? 8.682 -13.862 -16.752 1.00 96.56 82 MET A C 1
ATOM 640 O O . MET A 1 82 ? 8.995 -14.237 -15.624 1.00 96.56 82 MET A O 1
ATOM 644 N N . GLU A 1 83 ? 9.316 -14.284 -17.845 1.00 95.56 83 GLU A N 1
ATOM 645 C CA . GLU A 1 83 ? 10.430 -15.229 -17.782 1.00 95.56 83 GLU A CA 1
ATOM 646 C C . GLU A 1 83 ? 11.611 -14.655 -16.983 1.00 95.56 83 GLU A C 1
ATOM 648 O O . GLU A 1 83 ? 12.146 -15.308 -16.083 1.00 95.56 83 GLU A O 1
ATOM 653 N N . MET A 1 84 ? 11.987 -13.404 -17.261 1.00 94.75 84 MET A N 1
ATOM 654 C CA . MET A 1 84 ? 13.071 -12.725 -16.549 1.00 94.75 84 MET A CA 1
ATOM 655 C C . MET A 1 84 ? 12.747 -12.527 -15.063 1.00 94.75 84 MET A C 1
ATOM 657 O O . MET A 1 84 ? 13.592 -12.773 -14.201 1.00 94.75 84 MET A O 1
ATOM 661 N N . ALA A 1 85 ? 11.523 -12.097 -14.752 1.00 95.56 85 ALA A N 1
ATOM 662 C CA . ALA A 1 85 ? 11.091 -11.857 -13.383 1.00 95.56 85 ALA A CA 1
ATOM 663 C C . ALA A 1 85 ? 10.973 -13.157 -12.580 1.00 95.56 85 ALA A C 1
ATOM 665 O O . ALA A 1 85 ? 11.351 -13.169 -11.411 1.00 95.56 85 ALA A O 1
ATOM 666 N N . ARG A 1 86 ? 10.542 -14.258 -13.209 1.00 95.00 86 ARG A N 1
ATOM 667 C CA . ARG A 1 86 ? 10.520 -15.589 -12.593 1.00 95.00 86 ARG A CA 1
ATOM 668 C C . ARG A 1 86 ? 11.915 -16.049 -12.187 1.00 95.00 86 ARG A C 1
ATOM 670 O O . ARG A 1 86 ? 12.094 -16.493 -11.062 1.00 95.00 86 ARG A O 1
ATOM 677 N N . ARG A 1 87 ? 12.919 -15.889 -13.055 1.00 94.12 87 ARG A N 1
ATOM 678 C CA . ARG A 1 87 ? 14.309 -16.244 -12.712 1.00 94.12 87 ARG A CA 1
ATOM 679 C C . ARG A 1 87 ? 14.812 -15.447 -11.507 1.00 94.12 87 ARG A C 1
ATOM 681 O O . ARG A 1 87 ? 15.424 -16.025 -10.617 1.00 94.12 87 ARG A O 1
ATOM 688 N N . ALA A 1 88 ? 14.519 -14.144 -11.458 1.00 93.12 88 ALA A N 1
ATOM 689 C CA . ALA A 1 88 ? 14.853 -13.306 -10.305 1.00 93.12 88 ALA A CA 1
ATOM 690 C C . ALA A 1 88 ? 14.096 -13.744 -9.038 1.00 93.12 88 ALA A C 1
ATOM 692 O O . ALA A 1 88 ? 14.684 -13.817 -7.963 1.00 93.12 88 ALA A O 1
ATOM 693 N N . TRP A 1 89 ? 12.811 -14.082 -9.172 1.00 93.25 89 TRP A N 1
ATOM 694 C CA . TRP A 1 89 ? 11.984 -14.583 -8.079 1.00 93.25 89 TRP A CA 1
ATOM 695 C C . TRP A 1 89 ? 12.526 -15.887 -7.499 1.00 93.25 89 TRP A C 1
ATOM 697 O O . TRP A 1 89 ? 12.645 -16.008 -6.286 1.00 93.25 89 TRP A O 1
ATOM 707 N N . ASP A 1 90 ? 12.893 -16.841 -8.353 1.00 93.00 90 ASP A N 1
ATOM 708 C CA . ASP A 1 90 ? 13.313 -18.181 -7.946 1.00 93.00 90 ASP A CA 1
ATOM 709 C C . ASP A 1 90 ? 14.640 -18.180 -7.170 1.00 93.00 90 ASP A C 1
ATOM 711 O O . ASP A 1 90 ? 14.840 -19.059 -6.329 1.00 93.00 90 ASP A O 1
ATOM 715 N N . VAL A 1 91 ? 15.497 -17.171 -7.368 1.00 94.38 91 VAL A N 1
ATOM 716 C CA . VAL A 1 91 ? 16.760 -16.998 -6.621 1.00 94.38 91 VAL A CA 1
ATOM 717 C C . VAL A 1 91 ? 16.652 -16.048 -5.424 1.00 94.38 91 VAL A C 1
ATOM 719 O O . VAL A 1 91 ? 17.561 -16.012 -4.598 1.00 94.38 91 VAL A O 1
ATOM 722 N N . ALA A 1 92 ? 15.568 -15.276 -5.308 1.00 89.31 92 ALA A N 1
ATOM 723 C CA . ALA A 1 92 ? 15.381 -14.343 -4.201 1.00 89.31 92 ALA A CA 1
ATOM 724 C C . ALA A 1 92 ? 15.203 -15.081 -2.873 1.00 89.31 92 ALA A C 1
ATOM 726 O O . ALA A 1 92 ? 14.597 -16.153 -2.827 1.00 89.31 92 ALA A O 1
ATOM 727 N N . ASP A 1 93 ? 15.669 -14.497 -1.774 1.00 89.62 93 ASP A N 1
ATOM 728 C CA . ASP A 1 93 ? 15.464 -15.097 -0.463 1.00 89.62 93 ASP A CA 1
ATOM 729 C C . ASP A 1 93 ? 13.986 -15.050 -0.018 1.00 89.62 93 ASP A C 1
ATOM 731 O O . ASP A 1 93 ? 13.149 -14.267 -0.484 1.00 89.62 93 ASP A O 1
ATOM 735 N N . ASP A 1 94 ? 13.655 -15.948 0.902 1.00 84.81 94 ASP A N 1
ATOM 736 C CA . ASP A 1 94 ? 12.324 -16.098 1.482 1.00 84.81 94 ASP A CA 1
ATOM 737 C C . ASP A 1 94 ? 11.774 -14.802 2.124 1.00 84.81 94 ASP A C 1
ATOM 739 O O . ASP A 1 94 ? 10.588 -14.495 1.951 1.00 84.81 94 ASP A O 1
ATOM 743 N N . PRO A 1 95 ? 12.573 -14.037 2.898 1.00 84.00 95 PRO A N 1
ATOM 744 C CA . PRO A 1 95 ? 12.153 -12.752 3.454 1.00 84.00 95 PRO A CA 1
ATOM 745 C C . PRO A 1 95 ? 11.750 -11.714 2.399 1.00 84.00 95 PRO A C 1
ATOM 747 O O . PRO A 1 95 ? 10.703 -11.082 2.554 1.00 84.00 95 PRO A O 1
ATOM 750 N N . VAL A 1 96 ? 12.527 -11.554 1.322 1.00 86.31 96 VAL A N 1
ATOM 751 C CA . VAL A 1 96 ? 12.227 -10.603 0.241 1.00 86.31 96 VAL A CA 1
ATOM 752 C C . VAL A 1 96 ? 10.910 -10.965 -0.431 1.00 86.31 96 VAL A C 1
ATOM 754 O O . VAL A 1 96 ? 10.029 -10.108 -0.549 1.00 86.31 96 VAL A O 1
ATOM 757 N N . ARG A 1 97 ? 10.724 -12.241 -0.794 1.00 87.12 97 ARG A N 1
ATOM 758 C CA . ARG A 1 97 ? 9.480 -12.718 -1.423 1.00 87.12 97 ARG A CA 1
ATOM 759 C C . ARG A 1 97 ? 8.253 -12.430 -0.560 1.00 87.12 97 ARG A C 1
ATOM 761 O O . ARG A 1 97 ? 7.224 -11.999 -1.081 1.00 87.12 97 ARG A O 1
ATOM 768 N N . LYS A 1 98 ? 8.355 -12.627 0.761 1.00 86.38 98 LYS A N 1
ATOM 769 C CA . LYS A 1 98 ? 7.254 -12.372 1.708 1.00 86.38 98 LYS A CA 1
ATOM 770 C C . LYS A 1 98 ? 6.882 -10.899 1.780 1.00 86.38 98 LYS A C 1
ATOM 772 O O . LYS A 1 98 ? 5.696 -10.590 1.724 1.00 86.38 98 LYS A O 1
ATOM 777 N N . VAL A 1 99 ? 7.864 -10.000 1.883 1.00 87.69 99 VAL A N 1
ATOM 778 C CA . VAL A 1 99 ? 7.593 -8.554 1.942 1.00 87.69 99 VAL A CA 1
ATOM 779 C C . VAL A 1 99 ? 6.971 -8.072 0.638 1.00 87.69 99 VAL A C 1
ATOM 781 O O . VAL A 1 99 ? 5.953 -7.385 0.674 1.00 87.69 99 VAL A O 1
ATOM 784 N N . MET A 1 100 ? 7.531 -8.470 -0.507 1.00 89.62 100 MET A N 1
ATOM 785 C CA . MET A 1 100 ? 6.989 -8.076 -1.806 1.00 89.62 100 MET A CA 1
ATOM 786 C C . MET A 1 100 ? 5.559 -8.597 -1.993 1.00 89.62 100 MET A C 1
ATOM 788 O O . MET A 1 100 ? 4.680 -7.807 -2.331 1.00 89.62 100 MET A O 1
ATOM 792 N N . SER A 1 101 ? 5.304 -9.876 -1.692 1.00 88.56 101 SER A N 1
ATOM 793 C CA . SER A 1 101 ? 3.960 -10.466 -1.788 1.00 88.56 101 SER A CA 1
ATOM 794 C C . SER A 1 101 ? 2.968 -9.769 -0.862 1.00 88.56 101 SER A C 1
ATOM 796 O O . SER A 1 101 ? 1.859 -9.451 -1.278 1.00 88.56 101 SER A O 1
ATOM 798 N N . ALA A 1 102 ? 3.360 -9.503 0.388 1.00 86.38 102 ALA A N 1
ATOM 799 C CA . ALA A 1 102 ? 2.502 -8.823 1.351 1.00 86.38 102 ALA A CA 1
ATOM 800 C C . ALA A 1 102 ? 2.128 -7.414 0.877 1.00 86.38 102 ALA A C 1
ATOM 802 O O . ALA A 1 102 ? 0.963 -7.045 0.960 1.00 86.38 102 ALA A O 1
ATOM 803 N N . MET A 1 103 ? 3.084 -6.643 0.345 1.00 89.12 103 MET A N 1
ATOM 804 C CA . MET A 1 103 ? 2.813 -5.287 -0.151 1.00 89.12 103 MET A CA 1
ATOM 805 C C . MET A 1 103 ? 1.960 -5.288 -1.415 1.00 89.12 103 MET A C 1
ATOM 807 O O . MET A 1 103 ? 1.025 -4.501 -1.507 1.00 89.12 103 MET A O 1
ATOM 811 N N . LYS A 1 104 ? 2.193 -6.225 -2.338 1.00 91.19 104 LYS A N 1
ATOM 812 C CA . LYS A 1 104 ? 1.358 -6.371 -3.535 1.00 91.19 104 LYS A CA 1
ATOM 813 C C . LYS A 1 104 ? -0.073 -6.776 -3.181 1.00 91.19 104 LYS A C 1
ATOM 815 O O . LYS A 1 104 ? -1.015 -6.172 -3.677 1.00 91.19 104 LYS A O 1
ATOM 820 N N . MET A 1 105 ? -0.261 -7.744 -2.283 1.00 89.06 105 MET A N 1
ATOM 821 C CA . MET A 1 105 ? -1.597 -8.111 -1.791 1.00 89.06 105 MET A CA 1
ATOM 822 C C . MET A 1 105 ? -2.270 -6.969 -1.026 1.00 89.06 105 MET A C 1
ATOM 824 O O . MET A 1 105 ? -3.490 -6.836 -1.073 1.00 89.06 105 MET A O 1
ATOM 828 N N . GLN A 1 106 ? -1.493 -6.156 -0.310 1.00 89.38 106 GLN A N 1
ATOM 829 C CA . GLN A 1 106 ? -2.005 -5.025 0.452 1.00 89.38 106 GLN A CA 1
ATOM 830 C C . GLN A 1 106 ? -2.471 -3.884 -0.458 1.00 89.38 106 GLN A C 1
ATOM 832 O O . GLN A 1 106 ? -3.521 -3.313 -0.188 1.00 89.38 106 GLN A O 1
ATOM 837 N N . MET A 1 107 ? -1.713 -3.540 -1.501 1.00 93.44 107 MET A N 1
ATOM 838 C CA . MET A 1 107 ? -1.920 -2.289 -2.236 1.00 93.44 107 MET A CA 1
ATOM 839 C C . MET A 1 107 ? -2.514 -2.451 -3.636 1.00 93.44 107 MET A C 1
ATOM 841 O O . MET A 1 107 ? -3.176 -1.531 -4.090 1.00 93.44 107 MET A O 1
ATOM 845 N N . ASN A 1 108 ? -2.337 -3.578 -4.331 1.00 91.62 108 ASN A N 1
ATOM 846 C CA . ASN A 1 108 ? -2.596 -3.634 -5.779 1.00 91.62 108 ASN A CA 1
ATOM 847 C C . ASN A 1 108 ? -4.068 -3.409 -6.199 1.00 91.62 108 ASN A C 1
ATOM 849 O O . ASN A 1 108 ? -4.349 -3.056 -7.342 1.00 91.62 108 ASN A O 1
ATOM 853 N N . ASP A 1 109 ? -5.014 -3.631 -5.288 1.00 90.50 109 ASP A N 1
ATOM 854 C CA . ASP A 1 109 ? -6.458 -3.412 -5.453 1.00 90.50 109 ASP A CA 1
ATOM 855 C C . ASP A 1 109 ? -6.959 -2.103 -4.803 1.00 90.50 109 ASP A C 1
ATOM 857 O O . ASP A 1 109 ? -8.168 -1.820 -4.794 1.00 90.50 109 ASP A O 1
ATOM 861 N N . MET A 1 110 ? -6.045 -1.291 -4.263 1.00 94.44 110 MET A N 1
ATOM 862 C CA . MET A 1 110 ? -6.350 0.063 -3.815 1.00 94.44 110 MET A CA 1
ATOM 863 C C . MET A 1 110 ? -6.531 0.978 -5.017 1.00 94.44 110 MET A C 1
ATOM 865 O O . MET A 1 110 ? -5.785 0.872 -5.979 1.00 94.44 110 MET A O 1
ATOM 869 N N . THR A 1 111 ? -7.472 1.914 -4.976 1.00 93.62 111 THR A N 1
ATOM 870 C CA . THR A 1 111 ? -7.505 3.012 -5.956 1.00 93.62 111 THR A CA 1
ATOM 871 C C . THR A 1 111 ? -6.308 3.943 -5.757 1.00 93.62 111 THR A C 1
ATOM 873 O O . THR A 1 111 ? -5.683 3.950 -4.697 1.00 93.62 111 THR A O 1
ATOM 876 N N . GLU A 1 112 ? -6.000 4.784 -6.742 1.00 92.06 112 GLU A N 1
ATOM 877 C CA . GLU A 1 112 ? -4.919 5.763 -6.598 1.00 92.06 112 GLU A CA 1
ATOM 878 C C . GLU A 1 112 ? -5.121 6.689 -5.384 1.00 92.06 112 GLU A C 1
ATOM 880 O O . GLU A 1 112 ? -4.184 6.918 -4.622 1.00 92.06 112 GLU A O 1
ATOM 885 N N . ARG A 1 113 ? -6.359 7.145 -5.145 1.00 94.31 113 ARG A N 1
ATOM 886 C CA . ARG A 1 113 ? -6.721 7.936 -3.955 1.00 94.31 113 ARG A CA 1
ATOM 887 C C . ARG A 1 113 ? -6.454 7.165 -2.663 1.00 94.31 113 ARG A C 1
ATOM 889 O O . ARG A 1 113 ? -5.868 7.698 -1.727 1.00 94.31 113 ARG A O 1
ATOM 896 N N . GLU A 1 114 ? -6.846 5.896 -2.613 1.00 96.38 114 GLU A N 1
ATOM 897 C CA . GLU A 1 114 ? -6.606 5.039 -1.450 1.00 96.38 114 GLU A CA 1
ATOM 898 C C . GLU A 1 114 ? -5.112 4.822 -1.188 1.00 96.38 114 GLU A C 1
ATOM 900 O O . GLU A 1 114 ? -4.687 4.916 -0.039 1.00 96.38 114 GLU A O 1
ATOM 905 N N . ALA A 1 115 ? -4.307 4.589 -2.228 1.00 95.00 115 ALA A N 1
ATOM 906 C CA . ALA A 1 115 ? -2.862 4.433 -2.083 1.00 95.00 115 ALA A CA 1
ATOM 907 C C . ALA A 1 115 ? -2.196 5.720 -1.579 1.00 95.00 115 ALA A C 1
ATOM 909 O O . ALA A 1 115 ? -1.397 5.657 -0.648 1.00 95.00 115 ALA A O 1
ATOM 910 N N . VAL A 1 116 ? -2.581 6.887 -2.113 1.00 94.56 116 VAL A N 1
ATOM 911 C CA . VAL A 1 116 ? -2.094 8.189 -1.626 1.00 94.56 116 VAL A CA 1
ATOM 912 C C . VAL A 1 116 ? -2.440 8.380 -0.150 1.00 94.56 116 VAL A C 1
ATOM 914 O O . VAL A 1 116 ? -1.555 8.664 0.654 1.00 94.56 116 VAL A O 1
ATOM 917 N N . ALA A 1 117 ? -3.701 8.160 0.233 1.00 95.19 117 ALA A N 1
ATOM 918 C CA . ALA A 1 117 ? -4.144 8.292 1.619 1.00 95.19 117 ALA A CA 1
ATOM 919 C C . ALA A 1 117 ? -3.414 7.321 2.567 1.00 95.19 117 ALA A C 1
ATOM 921 O O . ALA A 1 117 ? -2.982 7.695 3.661 1.00 95.19 117 ALA A O 1
ATOM 922 N N . TYR A 1 118 ? -3.234 6.073 2.134 1.00 94.88 118 TYR A N 1
ATOM 923 C CA . TYR A 1 118 ? -2.507 5.052 2.883 1.00 94.88 118 TYR A CA 1
ATOM 924 C C . TYR A 1 118 ? -1.032 5.430 3.074 1.00 94.88 118 TYR A C 1
ATOM 926 O O . TYR A 1 118 ? -0.504 5.315 4.178 1.00 94.88 118 TYR A O 1
ATOM 934 N N . THR A 1 119 ? -0.367 5.916 2.027 1.00 94.19 119 THR A N 1
ATOM 935 C CA . THR A 1 119 ? 1.042 6.315 2.090 1.00 94.19 119 THR A CA 1
ATOM 936 C C . THR A 1 119 ? 1.240 7.580 2.926 1.00 94.19 119 THR A C 1
ATOM 938 O O . THR A 1 119 ? 2.093 7.580 3.809 1.00 94.19 119 THR A O 1
ATOM 941 N N . TYR A 1 120 ? 0.446 8.633 2.715 1.00 93.69 120 TYR A N 1
ATOM 942 C CA . TYR A 1 120 ? 0.609 9.912 3.424 1.00 93.69 120 TYR A CA 1
ATOM 943 C C . TYR A 1 120 ? 0.259 9.826 4.903 1.00 93.69 120 TYR A C 1
ATOM 945 O O . TYR A 1 120 ? 0.893 10.489 5.717 1.00 93.69 120 TYR A O 1
ATOM 953 N N . SER A 1 121 ? -0.703 8.983 5.277 1.00 91.62 121 SER A N 1
ATOM 954 C CA . SER A 1 121 ? -1.013 8.775 6.694 1.00 91.62 121 SER A CA 1
ATOM 955 C C . SER A 1 121 ? 0.148 8.136 7.459 1.00 91.62 121 SER A C 1
ATOM 957 O O . SER A 1 121 ? 0.404 8.533 8.593 1.00 91.62 121 SER A O 1
ATOM 959 N N . GLN A 1 122 ? 0.857 7.174 6.862 1.00 89.81 122 GLN A N 1
ATOM 960 C CA . GLN A 1 122 ? 1.982 6.475 7.502 1.00 89.81 122 GLN A CA 1
ATOM 961 C C . GLN A 1 122 ? 3.305 7.249 7.390 1.00 89.81 122 GLN A C 1
ATOM 963 O O . GLN A 1 122 ? 4.156 7.139 8.272 1.00 89.81 122 GLN A O 1
ATOM 968 N N . HIS A 1 123 ? 3.458 8.052 6.333 1.00 92.19 123 HIS A N 1
ATOM 969 C CA . HIS A 1 123 ? 4.671 8.807 6.010 1.00 92.19 123 HIS A CA 1
ATOM 970 C C . HIS A 1 123 ? 4.341 10.266 5.636 1.00 92.19 123 HIS A C 1
ATOM 972 O O . HIS A 1 123 ? 4.493 10.663 4.472 1.00 92.19 123 HIS A O 1
ATOM 978 N N . PRO A 1 124 ? 3.850 11.074 6.595 1.00 90.25 124 PRO A N 1
ATOM 979 C CA . PRO A 1 124 ? 3.383 12.439 6.338 1.00 90.25 124 PRO A CA 1
ATOM 980 C C . PRO A 1 124 ? 4.473 13.366 5.779 1.00 90.25 124 PRO A C 1
ATOM 982 O O . PRO A 1 124 ? 4.172 14.275 5.009 1.00 90.25 124 PRO A O 1
ATOM 985 N N . GLU A 1 125 ? 5.750 13.099 6.055 1.00 90.00 125 GLU A N 1
ATOM 986 C CA . GLU A 1 125 ? 6.892 13.853 5.523 1.00 90.00 125 GLU A CA 1
ATOM 987 C C . GLU A 1 125 ? 7.028 13.776 3.983 1.00 90.00 125 GLU A C 1
ATOM 989 O O . GLU A 1 125 ? 7.662 14.626 3.346 1.00 90.00 125 GLU A O 1
ATOM 994 N N . PHE A 1 126 ? 6.401 12.778 3.351 1.00 89.25 126 PHE A N 1
ATOM 995 C CA . PHE A 1 126 ? 6.310 12.659 1.891 1.00 89.25 126 PHE A CA 1
ATOM 996 C C . PHE A 1 126 ? 5.066 13.342 1.310 1.00 89.25 126 PHE A C 1
ATOM 998 O O . PHE A 1 126 ? 4.969 13.494 0.090 1.00 89.25 126 PHE A O 1
ATOM 1005 N N . ALA A 1 127 ? 4.146 13.781 2.170 1.00 85.69 127 ALA A N 1
ATOM 1006 C CA . ALA A 1 127 ? 2.931 14.495 1.806 1.00 85.69 127 ALA A CA 1
ATOM 1007 C C . ALA A 1 127 ? 3.160 16.015 1.741 1.00 85.69 127 ALA A C 1
ATOM 1009 O O . ALA A 1 127 ? 2.679 16.661 0.816 1.00 85.69 127 ALA A O 1
ATOM 1010 N N . GLU A 1 128 ? 3.951 16.581 2.663 1.00 74.81 128 GLU A N 1
ATOM 1011 C CA . GLU A 1 128 ? 4.134 18.039 2.837 1.00 74.81 128 GLU A CA 1
ATOM 1012 C C . GLU A 1 128 ? 4.604 18.785 1.579 1.00 74.81 128 GLU A C 1
ATOM 1014 O O . GLU A 1 128 ? 4.262 19.947 1.369 1.00 74.81 128 GLU A O 1
ATOM 1019 N N . LYS A 1 129 ? 5.401 18.126 0.731 1.00 72.69 129 LYS A N 1
ATOM 1020 C CA . LYS A 1 129 ? 5.922 18.708 -0.519 1.00 72.69 129 LYS A CA 1
ATOM 1021 C C . LYS A 1 129 ? 5.113 18.310 -1.752 1.00 72.69 129 LYS A C 1
ATOM 1023 O O . LYS A 1 129 ? 5.450 18.721 -2.862 1.00 72.69 129 LYS A O 1
ATOM 1028 N N . SER A 1 130 ? 4.080 17.488 -1.582 1.00 77.19 130 SER A N 1
ATOM 1029 C CA . SER A 1 130 ? 3.259 17.042 -2.694 1.00 77.19 130 SER A CA 1
ATOM 1030 C C . SER A 1 130 ? 2.221 18.097 -3.049 1.00 77.19 130 SER A C 1
ATOM 1032 O O . SER A 1 130 ? 1.467 18.575 -2.203 1.00 77.19 130 SER A O 1
ATOM 1034 N N . LYS A 1 131 ? 2.095 18.376 -4.349 1.00 80.62 131 LYS A N 1
ATOM 1035 C CA . LYS A 1 131 ? 0.992 19.184 -4.887 1.00 80.62 131 LYS A CA 1
ATOM 1036 C C . LYS A 1 131 ? -0.375 18.534 -4.643 1.00 80.62 131 LYS A C 1
ATOM 1038 O O . LYS A 1 131 ? -1.388 19.219 -4.681 1.00 80.62 131 LYS A O 1
ATOM 1043 N N . ARG A 1 132 ? -0.396 17.228 -4.352 1.00 78.94 132 ARG A N 1
ATOM 1044 C CA . ARG A 1 132 ? -1.599 16.438 -4.078 1.00 78.94 132 ARG A CA 1
ATOM 1045 C C . ARG A 1 132 ? -2.069 16.529 -2.632 1.00 78.94 132 ARG A C 1
ATOM 1047 O O . ARG A 1 132 ? -3.082 15.921 -2.313 1.00 78.94 132 ARG A O 1
ATOM 1054 N N . TYR A 1 133 ? -1.366 17.248 -1.752 1.00 84.81 133 TYR A N 1
ATOM 1055 C CA . TYR A 1 133 ? -1.771 17.339 -0.347 1.00 84.81 133 TYR A CA 1
ATOM 1056 C C . TYR A 1 133 ? -3.189 17.913 -0.191 1.00 84.81 133 TYR A C 1
ATOM 1058 O O . TYR A 1 133 ? -3.994 17.362 0.553 1.00 84.81 133 TYR A O 1
ATOM 1066 N N . GLY A 1 134 ? -3.521 18.967 -0.948 1.00 85.50 134 GLY A N 1
ATOM 1067 C CA . GLY A 1 134 ? -4.871 19.541 -0.955 1.00 85.50 134 GLY A CA 1
ATOM 1068 C C . GLY A 1 134 ? -5.931 18.543 -1.426 1.00 85.50 134 GLY A C 1
ATOM 1069 O O . GLY A 1 134 ? -6.925 18.344 -0.739 1.00 85.50 134 GLY A O 1
ATOM 1070 N N . GLU A 1 135 ? -5.675 17.846 -2.538 1.00 87.69 135 GLU A N 1
ATOM 1071 C CA . GLU A 1 135 ? -6.569 16.790 -3.038 1.00 87.69 135 GLU A CA 1
ATOM 1072 C C . GLU A 1 135 ? -6.755 15.673 -2.004 1.00 87.69 135 GLU A C 1
ATOM 1074 O O . GLU A 1 135 ? -7.866 15.195 -1.794 1.00 87.69 135 GLU A O 1
ATOM 1079 N N . TYR A 1 136 ? -5.670 15.261 -1.341 1.00 89.88 136 TYR A N 1
ATOM 1080 C CA . TYR A 1 136 ? -5.702 14.255 -0.286 1.00 89.88 136 TYR A CA 1
ATOM 1081 C C . TYR A 1 136 ? -6.659 14.643 0.841 1.00 89.88 136 TYR A C 1
ATOM 1083 O O . TYR A 1 136 ? -7.479 13.812 1.232 1.00 89.88 136 TYR A O 1
ATOM 1091 N N . GLU A 1 137 ? -6.614 15.887 1.323 1.00 91.69 137 GLU A N 1
ATOM 1092 C CA . GLU A 1 137 ? -7.526 16.353 2.374 1.00 91.69 137 GLU A CA 1
ATOM 1093 C C . GLU A 1 137 ? -9.002 16.263 1.953 1.00 91.69 137 GLU A C 1
ATOM 1095 O O . GLU A 1 137 ? -9.852 15.935 2.778 1.00 91.69 137 GLU A O 1
ATOM 1100 N N . GLU A 1 138 ? -9.316 16.452 0.668 1.00 93.56 138 GLU A N 1
ATOM 1101 C CA . GLU A 1 138 ? -10.691 16.349 0.161 1.00 93.56 138 GLU A CA 1
ATOM 1102 C C . GLU A 1 138 ? -11.228 14.910 0.163 1.00 93.56 138 GLU A C 1
ATOM 1104 O O . GLU A 1 138 ? -12.415 14.695 0.414 1.00 93.56 138 GLU A O 1
ATOM 1109 N N . PHE A 1 139 ? -10.381 13.906 -0.104 1.00 95.44 139 PHE A N 1
ATOM 1110 C CA . PHE A 1 139 ? -10.825 12.509 -0.220 1.00 95.44 139 PHE A CA 1
ATOM 1111 C C . PHE A 1 139 ? -10.424 11.602 0.950 1.00 95.44 139 PHE A C 1
ATOM 1113 O O . PHE A 1 139 ? -10.859 10.447 0.984 1.00 95.44 139 PHE A O 1
ATOM 1120 N N . ARG A 1 140 ? -9.608 12.058 1.910 1.00 95.56 140 ARG A N 1
ATOM 1121 C CA . ARG A 1 140 ? -9.040 11.204 2.976 1.00 95.56 140 ARG A CA 1
ATOM 1122 C C . ARG A 1 140 ? -10.091 10.446 3.789 1.00 95.56 140 ARG A C 1
ATOM 1124 O O . ARG A 1 140 ? -9.875 9.284 4.126 1.00 95.56 140 ARG A O 1
ATOM 1131 N N . VAL A 1 141 ? -11.252 11.049 4.049 1.00 96.94 141 VAL A N 1
ATOM 1132 C CA . VAL A 1 141 ? -12.356 10.397 4.777 1.00 96.94 141 VAL A CA 1
ATOM 1133 C C . VAL A 1 141 ? -12.961 9.257 3.953 1.00 96.94 141 VAL A C 1
ATOM 1135 O O . VAL A 1 141 ? -13.134 8.143 4.452 1.00 96.94 141 VAL A O 1
ATOM 1138 N N . GLU A 1 142 ? -13.227 9.500 2.668 1.00 97.31 142 GLU A N 1
ATOM 1139 C CA . GLU A 1 142 ? -13.738 8.477 1.754 1.00 97.31 142 GLU A CA 1
ATOM 1140 C C . GLU A 1 142 ? -12.727 7.337 1.557 1.00 97.31 142 GLU A C 1
ATOM 1142 O O . GLU A 1 142 ? -13.104 6.161 1.585 1.00 97.31 142 GLU A O 1
ATOM 1147 N N . ALA A 1 143 ? -11.442 7.671 1.415 1.00 97.38 143 ALA A N 1
ATOM 1148 C CA . ALA A 1 143 ? -10.367 6.696 1.291 1.00 97.38 143 ALA A CA 1
ATOM 1149 C C . ALA A 1 143 ? -10.226 5.838 2.556 1.00 97.38 143 ALA A C 1
ATOM 1151 O O . ALA A 1 143 ? -10.146 4.616 2.446 1.00 97.38 143 ALA A O 1
ATOM 1152 N N . ALA A 1 144 ? -10.264 6.440 3.750 1.00 97.00 144 ALA A N 1
ATOM 1153 C CA . ALA A 1 144 ? -10.247 5.719 5.023 1.00 97.00 144 ALA A CA 1
ATOM 1154 C C . ALA A 1 144 ? -11.393 4.707 5.122 1.00 97.00 144 ALA A C 1
ATOM 1156 O O . ALA A 1 144 ? -11.173 3.538 5.442 1.00 97.00 144 ALA A O 1
ATOM 1157 N N . ARG A 1 145 ? -12.615 5.141 4.790 1.00 95.88 145 ARG A N 1
ATOM 1158 C CA . ARG A 1 145 ? -13.796 4.272 4.749 1.00 95.88 145 ARG A CA 1
ATOM 1159 C C . ARG A 1 145 ? -13.586 3.101 3.791 1.00 95.88 145 ARG A C 1
ATOM 1161 O O . ARG A 1 145 ? -13.786 1.953 4.183 1.00 95.88 145 ARG A O 1
ATOM 1168 N N . SER A 1 146 ? -13.189 3.382 2.550 1.00 96.31 146 SER A N 1
ATOM 1169 C CA . SER A 1 146 ? -13.012 2.346 1.528 1.00 96.31 146 SER A CA 1
ATOM 1170 C C . SER A 1 146 ? -11.921 1.346 1.922 1.00 96.31 146 SER A C 1
ATOM 1172 O O . SER A 1 146 ? -12.121 0.133 1.850 1.00 96.31 146 SER A O 1
ATOM 1174 N N . LEU A 1 147 ? -10.791 1.833 2.442 1.00 95.06 147 LEU A N 1
ATOM 1175 C CA . LEU A 1 147 ? -9.702 0.993 2.940 1.00 95.06 147 LEU A CA 1
ATOM 1176 C C . LEU A 1 147 ? -10.140 0.110 4.113 1.00 95.06 147 LEU A C 1
ATOM 1178 O O . LEU A 1 147 ? -9.748 -1.056 4.161 1.00 95.06 147 LEU A O 1
ATOM 1182 N N . TYR A 1 148 ? -10.960 0.623 5.033 1.00 93.00 148 TYR A N 1
ATOM 1183 C CA . TYR A 1 148 ? -11.549 -0.189 6.099 1.00 93.00 148 TYR A CA 1
ATOM 1184 C C . TYR A 1 148 ? -12.476 -1.272 5.534 1.00 93.00 148 TYR A C 1
ATOM 1186 O O . TYR A 1 148 ? -12.374 -2.440 5.898 1.00 93.00 148 TYR A O 1
ATOM 1194 N N . GLN A 1 149 ? -13.357 -0.909 4.596 1.00 90.94 149 GLN A N 1
ATOM 1195 C CA . GLN A 1 149 ? -14.304 -1.838 3.972 1.00 90.94 149 GLN A CA 1
ATOM 1196 C C . GLN A 1 149 ? -13.621 -2.945 3.160 1.00 90.94 149 GLN A C 1
ATOM 1198 O O . GLN A 1 149 ? -14.140 -4.062 3.120 1.00 90.94 149 GLN A O 1
ATOM 1203 N N . LYS A 1 150 ? -12.470 -2.650 2.546 1.00 89.12 150 LYS A N 1
ATOM 1204 C CA . LYS A 1 150 ? -11.614 -3.608 1.826 1.00 89.12 150 LYS A CA 1
ATOM 1205 C C . LYS A 1 150 ? -10.671 -4.401 2.745 1.00 89.12 150 LYS A C 1
ATOM 1207 O O . LYS A 1 150 ? -9.795 -5.109 2.254 1.00 89.12 150 LYS A O 1
ATOM 1212 N N . ASP A 1 151 ? -10.792 -4.238 4.064 1.00 87.81 151 ASP A N 1
ATOM 1213 C CA . ASP A 1 151 ? -9.922 -4.835 5.086 1.00 87.81 151 ASP A CA 1
ATOM 1214 C C . ASP A 1 151 ? -8.426 -4.462 4.944 1.00 87.81 151 ASP A C 1
ATOM 1216 O O . ASP A 1 151 ? -7.533 -5.122 5.485 1.00 87.81 151 ASP A O 1
ATOM 1220 N N . LYS A 1 152 ? -8.132 -3.353 4.255 1.00 87.38 152 LYS A N 1
ATOM 1221 C CA . LYS A 1 152 ? -6.776 -2.828 4.027 1.00 87.38 152 LYS A CA 1
ATOM 1222 C C . LYS A 1 152 ? -6.314 -1.889 5.130 1.00 87.38 152 LYS A C 1
ATOM 1224 O O . LYS A 1 152 ? -5.115 -1.819 5.397 1.00 87.38 152 LYS A O 1
ATOM 1229 N N . ALA A 1 153 ? -7.230 -1.234 5.834 1.00 88.44 153 ALA A N 1
ATOM 1230 C CA . ALA A 1 153 ? -6.928 -0.428 7.011 1.00 88.44 153 ALA A CA 1
ATOM 1231 C C . ALA A 1 153 ? -7.639 -0.978 8.250 1.00 88.44 153 ALA A C 1
ATOM 1233 O O . ALA A 1 153 ? -8.784 -1.417 8.185 1.00 88.44 153 ALA A O 1
ATOM 1234 N N . SER A 1 154 ? -6.949 -0.958 9.391 1.00 85.31 154 SER A N 1
ATOM 1235 C CA . SER A 1 154 ? -7.592 -1.179 10.687 1.00 85.31 154 SER A CA 1
ATOM 1236 C C . SER A 1 154 ? -8.439 0.030 11.071 1.00 85.31 154 SER A C 1
ATOM 1238 O O . SER A 1 154 ? -8.310 1.094 10.462 1.00 85.31 154 SER A O 1
ATOM 1240 N N . ILE A 1 155 ? -9.270 -0.087 12.111 1.00 86.62 155 ILE A N 1
ATOM 1241 C CA . ILE A 1 155 ? -10.044 1.058 12.615 1.00 86.62 155 ILE A CA 1
ATOM 1242 C C . ILE A 1 155 ? -9.126 2.234 12.961 1.00 86.62 155 ILE A C 1
ATOM 1244 O O . ILE A 1 155 ? -9.373 3.358 12.544 1.00 86.62 155 ILE A O 1
ATOM 1248 N N . ARG A 1 156 ? -8.004 1.958 13.630 1.00 85.50 156 ARG A N 1
ATOM 1249 C CA . ARG A 1 156 ? -7.040 2.986 14.015 1.00 85.50 156 ARG A CA 1
ATOM 1250 C C . ARG A 1 156 ? -6.396 3.652 12.810 1.00 85.50 156 ARG A C 1
ATOM 1252 O O . ARG A 1 156 ? -6.324 4.874 12.769 1.00 85.50 156 ARG A O 1
ATOM 1259 N N . LEU A 1 157 ? -5.922 2.862 11.845 1.00 88.56 157 LEU A N 1
ATOM 1260 C CA . LEU A 1 157 ? -5.325 3.432 10.642 1.00 88.56 157 LEU A CA 1
ATOM 1261 C C . LEU A 1 157 ? -6.367 4.229 9.850 1.00 88.56 157 LEU A C 1
ATOM 1263 O O . LEU A 1 157 ? -6.050 5.275 9.309 1.00 88.56 157 LEU A O 1
ATOM 1267 N N . SER A 1 158 ? -7.620 3.782 9.834 1.00 93.81 158 SER A N 1
ATOM 1268 C CA . SER A 1 158 ? -8.706 4.506 9.169 1.00 93.81 158 SER A CA 1
ATOM 1269 C C . SER A 1 158 ? -9.002 5.840 9.855 1.00 93.81 158 SER A C 1
ATOM 1271 O O . SER A 1 158 ? -9.144 6.840 9.168 1.00 93.81 158 SER A O 1
ATOM 1273 N N . VAL A 1 159 ? -8.999 5.883 11.190 1.00 93.12 159 VAL A N 1
ATOM 1274 C CA . VAL A 1 159 ? -9.099 7.121 11.986 1.00 93.12 159 VAL A CA 1
ATOM 1275 C C . VAL A 1 159 ? -7.920 8.060 11.701 1.00 93.12 159 VAL A C 1
ATOM 1277 O O . VAL A 1 159 ? -8.106 9.254 11.493 1.00 93.12 159 VAL A O 1
ATOM 1280 N N . GLN A 1 160 ? -6.700 7.523 11.626 1.00 92.44 160 GLN A N 1
ATOM 1281 C CA . GLN A 1 160 ? -5.505 8.297 11.278 1.00 92.44 160 GLN A CA 1
ATOM 1282 C C . GLN A 1 160 ? -5.591 8.871 9.857 1.00 92.44 160 GLN A C 1
ATOM 1284 O O . GLN A 1 160 ? -5.331 10.057 9.652 1.00 92.44 160 GLN A O 1
ATOM 1289 N N . ILE A 1 161 ? -5.997 8.051 8.883 1.00 95.50 161 ILE A N 1
ATOM 1290 C CA . ILE A 1 161 ? -6.204 8.482 7.500 1.00 95.50 161 ILE A CA 1
ATOM 1291 C C . ILE A 1 161 ? -7.299 9.544 7.445 1.00 95.50 161 ILE A C 1
ATOM 1293 O O . ILE A 1 161 ? -7.078 10.589 6.851 1.00 95.50 161 ILE A O 1
ATOM 1297 N N . SER A 1 162 ? -8.456 9.334 8.075 1.00 96.38 162 SER A N 1
ATOM 1298 C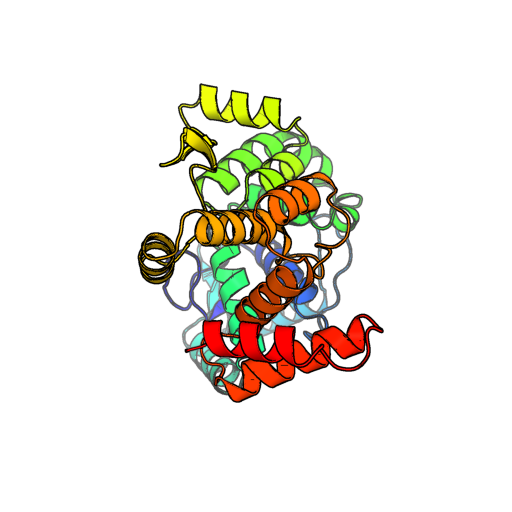 CA . SER A 1 162 ? -9.583 10.268 7.986 1.00 96.38 162 SER A CA 1
ATOM 1299 C C . SER A 1 162 ? -9.332 11.584 8.720 1.00 96.38 162 SER A C 1
ATOM 1301 O O . SER A 1 162 ? -9.920 12.593 8.352 1.00 96.38 162 SER A O 1
ATOM 1303 N N . GLY A 1 163 ? -8.473 11.582 9.745 1.00 93.94 163 GLY A N 1
ATOM 1304 C CA . GLY A 1 163 ? -8.263 12.737 10.623 1.00 93.94 163 GLY A CA 1
ATOM 1305 C C . GLY A 1 163 ? -9.413 12.986 11.599 1.00 93.94 163 GLY A C 1
ATOM 1306 O O . GLY A 1 163 ? -9.393 13.983 12.315 1.00 93.94 163 GLY A O 1
ATOM 1307 N N . MET A 1 164 ? -10.401 12.092 11.632 1.00 94.94 164 MET A N 1
ATOM 1308 C CA . MET A 1 164 ? -11.574 12.190 12.500 1.00 94.94 164 MET A CA 1
ATOM 1309 C C . MET A 1 164 ? -11.253 11.718 13.918 1.00 94.94 164 MET A C 1
ATOM 1311 O O . MET A 1 164 ? -10.283 10.995 14.155 1.00 94.94 164 MET A O 1
ATOM 1315 N N . GLY A 1 165 ? -12.118 12.058 14.873 1.00 93.31 165 GLY A N 1
ATOM 1316 C CA . GLY A 1 165 ? -12.099 11.402 16.177 1.00 93.31 165 GLY A CA 1
ATOM 1317 C C . GLY A 1 165 ? -12.451 9.914 16.060 1.00 93.31 165 GLY A C 1
ATOM 1318 O O . GLY A 1 165 ? -13.230 9.509 15.199 1.00 93.31 165 GLY A O 1
ATOM 1319 N N . HIS A 1 166 ? -11.928 9.078 16.964 1.00 89.00 166 HIS A N 1
ATOM 1320 C CA . HIS A 1 166 ? -12.240 7.640 16.967 1.00 89.00 166 HIS A CA 1
ATOM 1321 C C . HIS A 1 166 ? -13.751 7.367 17.032 1.00 89.00 166 HIS A C 1
ATOM 1323 O O . HIS A 1 166 ? -14.270 6.588 16.238 1.00 89.00 166 HIS A O 1
ATOM 1329 N N . GLN A 1 167 ? -14.459 8.035 17.950 1.00 87.69 167 GLN A N 1
ATOM 1330 C CA . GLN A 1 167 ? -15.910 7.884 18.093 1.00 87.69 167 GLN A CA 1
ATOM 1331 C C . GLN A 1 167 ? -16.658 8.399 16.858 1.00 87.69 167 GLN A C 1
ATOM 1333 O O . GLN A 1 167 ? -17.552 7.729 16.364 1.00 87.69 167 GLN A O 1
ATOM 1338 N N . GLU A 1 168 ? -16.230 9.536 16.316 1.00 95.00 168 GLU A N 1
ATOM 1339 C CA . GLU A 1 168 ? -16.820 10.148 15.124 1.00 95.00 168 GLU A CA 1
ATOM 1340 C C . GLU A 1 168 ? -16.730 9.219 13.903 1.00 95.00 168 GLU A C 1
ATOM 1342 O O . GLU A 1 168 ? -17.704 9.033 13.176 1.00 95.00 168 GLU A O 1
ATOM 1347 N N . PHE A 1 169 ? -15.578 8.569 13.707 1.00 93.12 169 PHE A N 1
ATOM 1348 C CA . PHE A 1 169 ? -15.411 7.584 12.643 1.00 93.12 169 PHE A CA 1
ATOM 1349 C C . PHE A 1 169 ? -16.305 6.357 12.868 1.00 93.12 169 PHE A C 1
ATOM 1351 O O . PHE A 1 169 ? -16.919 5.859 11.928 1.00 93.12 169 PHE A O 1
ATOM 1358 N N . VAL A 1 170 ? -16.408 5.864 14.107 1.00 90.81 170 VAL A N 1
ATOM 1359 C CA . VAL A 1 170 ? -17.285 4.731 14.451 1.00 90.81 170 VAL A CA 1
ATOM 1360 C C . VAL A 1 170 ? -18.750 5.066 14.174 1.00 90.81 170 VAL A C 1
ATOM 1362 O O . VAL A 1 170 ? -19.442 4.256 13.558 1.00 90.81 170 VAL A O 1
ATOM 1365 N N . ASP A 1 171 ? -19.202 6.256 14.564 1.00 92.25 171 ASP A N 1
ATOM 1366 C CA . ASP A 1 171 ? -20.571 6.724 14.344 1.00 92.25 171 ASP A CA 1
ATOM 1367 C C . ASP A 1 171 ? -20.863 6.892 12.847 1.00 92.25 171 ASP A C 1
ATOM 1369 O O . ASP A 1 171 ? -21.915 6.465 12.369 1.00 92.25 171 ASP A O 1
ATOM 1373 N N . MET A 1 172 ? -19.904 7.422 12.078 1.00 95.38 172 MET A N 1
ATOM 1374 C CA . MET A 1 172 ? -19.994 7.504 10.618 1.00 95.38 172 MET A CA 1
ATOM 1375 C C . MET A 1 172 ? -20.175 6.117 9.986 1.00 95.38 172 MET A C 1
ATOM 1377 O O . MET A 1 172 ? -21.050 5.930 9.139 1.00 95.38 172 MET A O 1
ATOM 1381 N N . MET A 1 173 ? -19.372 5.131 10.394 1.00 93.25 173 MET A N 1
ATOM 1382 C CA . MET A 1 173 ? -19.475 3.762 9.881 1.00 93.25 173 MET A CA 1
ATOM 1383 C C . MET A 1 173 ? -20.806 3.110 10.281 1.00 93.25 173 MET A C 1
ATOM 1385 O O . MET A 1 173 ? -21.456 2.476 9.445 1.00 93.25 173 MET A O 1
ATOM 1389 N N . ALA A 1 174 ? -21.255 3.318 11.522 1.00 90.44 174 ALA A N 1
ATOM 1390 C CA . ALA A 1 174 ? -22.535 2.820 12.018 1.00 90.44 174 ALA A CA 1
ATOM 1391 C C . ALA A 1 174 ? -23.726 3.430 11.258 1.00 90.44 174 ALA A C 1
ATOM 1393 O O . ALA A 1 174 ? -24.643 2.702 10.880 1.00 90.44 174 ALA A O 1
ATOM 1394 N N . GLY A 1 175 ? -23.678 4.729 10.942 1.00 91.75 175 GLY A N 1
ATOM 1395 C CA . GLY A 1 175 ? -24.677 5.409 10.109 1.00 91.75 175 GLY A CA 1
ATOM 1396 C C . GLY A 1 175 ? -24.799 4.833 8.692 1.00 91.75 175 GLY A C 1
ATOM 1397 O O . GLY A 1 175 ? -25.839 4.974 8.055 1.00 91.75 175 GLY A O 1
ATOM 1398 N N . MET A 1 176 ? -23.771 4.123 8.216 1.00 89.50 176 MET A N 1
ATOM 1399 C CA . MET A 1 176 ? -23.764 3.395 6.940 1.00 89.50 176 MET A CA 1
ATOM 1400 C C . MET A 1 176 ? -24.111 1.903 7.087 1.00 89.50 176 MET A C 1
ATOM 1402 O O . MET A 1 176 ? -23.972 1.140 6.131 1.00 89.50 176 MET A O 1
ATOM 1406 N N . GLY A 1 177 ? -24.531 1.459 8.275 1.00 88.75 177 GLY A N 1
ATOM 1407 C CA . GLY A 1 177 ? -24.845 0.058 8.564 1.00 88.75 177 GLY A CA 1
ATOM 1408 C C . GLY A 1 177 ? -23.616 -0.835 8.756 1.00 88.75 177 GLY A C 1
ATOM 1409 O O . GLY A 1 177 ? -23.728 -2.059 8.686 1.00 88.75 177 GLY A O 1
ATOM 1410 N N . ILE A 1 178 ? -22.435 -0.255 8.985 1.00 86.19 178 ILE A N 1
ATOM 1411 C CA . ILE A 1 178 ? -21.189 -0.997 9.187 1.00 86.19 178 ILE A CA 1
ATOM 1412 C C . ILE A 1 178 ? -20.831 -0.944 10.664 1.00 86.19 178 ILE A C 1
ATOM 1414 O O . ILE A 1 178 ? -20.270 0.030 11.164 1.00 86.19 178 ILE A O 1
ATOM 1418 N N . ASN A 1 179 ? -21.129 -2.031 11.366 1.00 84.38 179 ASN A N 1
ATOM 1419 C CA . ASN A 1 179 ? -20.754 -2.162 12.764 1.00 84.38 179 ASN A CA 1
ATOM 1420 C C . ASN A 1 179 ? -19.243 -2.367 12.879 1.00 84.38 179 ASN A C 1
ATOM 1422 O O . ASN A 1 179 ? -18.716 -3.402 12.479 1.00 84.38 179 ASN A O 1
ATOM 1426 N N . VAL A 1 180 ? -18.548 -1.380 13.445 1.00 81.31 180 VAL A N 1
ATOM 1427 C CA . VAL A 1 180 ? -17.117 -1.486 13.775 1.00 81.31 180 VAL A CA 1
ATOM 1428 C C . VAL A 1 180 ? -16.902 -2.420 14.961 1.00 81.31 180 VAL A C 1
ATOM 1430 O O . VAL A 1 180 ? -15.877 -3.095 15.030 1.00 81.31 180 VAL A O 1
ATOM 1433 N N . TYR A 1 181 ? -17.877 -2.492 15.869 1.00 80.56 181 TYR A N 1
ATOM 1434 C CA . TYR A 1 181 ? -17.844 -3.334 17.056 1.00 80.56 181 TYR A CA 1
ATOM 1435 C C . TYR A 1 181 ? -19.039 -4.284 17.108 1.00 80.56 181 TYR A C 1
ATOM 1437 O O . TYR A 1 181 ? -20.149 -3.909 16.741 1.00 80.56 181 TYR A O 1
ATOM 1445 N N . GLN A 1 182 ? -18.816 -5.497 17.607 1.00 72.06 182 GLN A N 1
ATOM 1446 C CA . GLN A 1 182 ? -19.842 -6.505 17.850 1.00 72.06 182 GLN A CA 1
ATOM 1447 C C . GLN A 1 182 ? -19.708 -7.089 19.264 1.00 72.06 182 GLN A C 1
ATOM 1449 O O . GLN A 1 182 ? -18.585 -7.185 19.770 1.00 72.06 182 GLN A O 1
ATOM 1454 N N . PRO A 1 183 ? -20.811 -7.503 19.910 1.00 64.88 183 PRO A N 1
ATOM 1455 C CA . PRO A 1 183 ? -20.747 -8.192 21.193 1.00 64.88 183 PRO A CA 1
ATOM 1456 C C . PRO A 1 183 ? -20.001 -9.524 21.054 1.00 64.88 183 PRO A C 1
ATOM 1458 O O . PRO A 1 183 ? -20.308 -10.339 20.184 1.00 64.88 183 PRO A O 1
ATOM 1461 N N . GLY A 1 184 ? -19.013 -9.742 21.912 1.00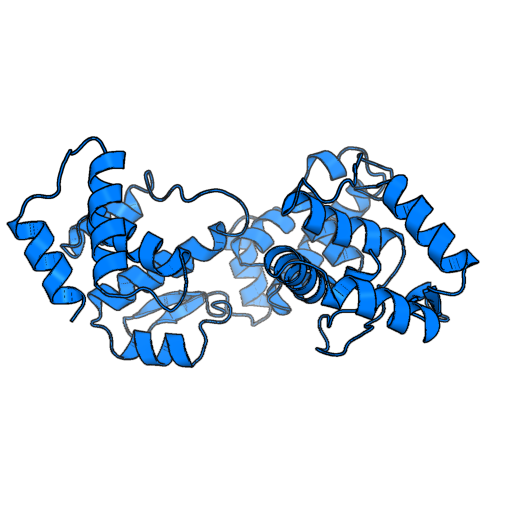 62.81 184 GLY A N 1
ATOM 1462 C CA . GLY A 1 184 ? -18.291 -10.997 22.046 1.00 62.81 184 GLY A CA 1
ATOM 1463 C C . GLY A 1 184 ? -19.073 -12.041 22.855 1.00 62.81 184 GLY A C 1
ATOM 1464 O O . GLY A 1 184 ? -20.079 -11.716 23.489 1.00 62.81 184 GLY A O 1
ATOM 1465 N N . PRO A 1 185 ? -18.602 -13.303 22.888 1.00 50.50 185 PRO A N 1
ATOM 1466 C CA . PRO A 1 185 ? -19.257 -14.399 23.616 1.00 50.50 185 PRO A CA 1
ATOM 1467 C C . PRO A 1 185 ? -19.381 -14.174 25.131 1.00 50.50 185 PRO A C 1
ATOM 1469 O O . PRO A 1 185 ? -20.187 -14.820 25.790 1.00 50.50 185 PRO A O 1
ATOM 1472 N N . ASP A 1 186 ? -18.560 -13.285 25.683 1.00 64.75 186 ASP A N 1
ATOM 1473 C CA . ASP A 1 186 ? -18.512 -12.880 27.089 1.00 64.75 186 ASP A CA 1
ATOM 1474 C C . ASP A 1 186 ? -19.248 -11.554 27.357 1.00 64.75 186 ASP A C 1
ATOM 1476 O O . ASP A 1 186 ? -19.175 -11.016 28.460 1.00 64.75 186 ASP A O 1
ATOM 1480 N N . GLY A 1 187 ? -19.940 -11.010 26.351 1.00 62.59 187 GLY A N 1
ATOM 1481 C CA . GLY A 1 187 ? -20.612 -9.715 26.422 1.00 62.59 187 GLY A CA 1
ATOM 1482 C C . GLY A 1 187 ? -19.685 -8.508 26.242 1.00 62.59 187 GLY A C 1
ATOM 1483 O O . GLY A 1 187 ? -20.170 -7.378 26.269 1.00 62.59 187 GLY A O 1
ATOM 1484 N N . MET A 1 188 ? -18.375 -8.697 26.028 1.00 54.81 188 MET A N 1
ATOM 1485 C CA . MET A 1 188 ? -17.460 -7.586 25.745 1.00 54.81 188 MET A CA 1
ATOM 1486 C C . MET A 1 188 ? -17.505 -7.182 24.274 1.00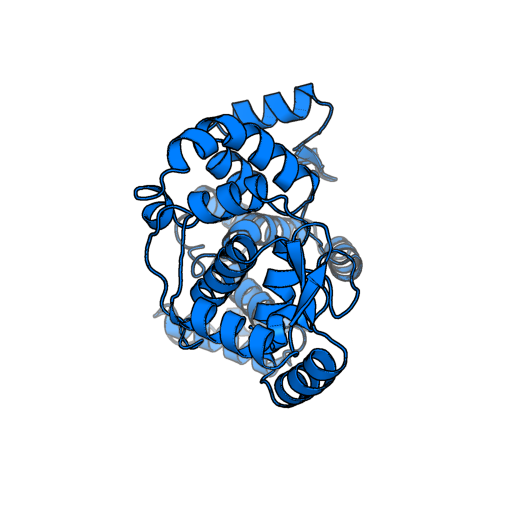 54.81 188 MET A C 1
ATOM 1488 O O . MET A 1 188 ? -17.510 -8.033 23.392 1.00 54.81 188 MET A O 1
ATOM 1492 N N . MET A 1 189 ? -17.472 -5.880 23.987 1.00 65.12 189 MET A N 1
ATOM 1493 C CA . MET A 1 189 ? -17.404 -5.388 22.609 1.00 65.12 189 MET A CA 1
ATOM 1494 C C . MET A 1 189 ? -16.053 -5.737 21.971 1.00 65.12 189 MET A C 1
ATOM 1496 O O . MET A 1 189 ? -14.994 -5.409 22.505 1.00 65.12 189 MET A O 1
ATOM 1500 N N . GLN A 1 190 ? -16.095 -6.383 20.811 1.00 61.91 190 GLN A N 1
ATOM 1501 C CA . GLN A 1 190 ? -14.936 -6.753 20.000 1.00 61.91 190 GLN A CA 1
ATOM 1502 C C . GLN A 1 190 ? -15.007 -6.036 18.656 1.00 61.91 190 GLN A C 1
ATOM 1504 O O . GLN A 1 190 ? -16.098 -5.737 18.181 1.00 61.91 190 GLN A O 1
ATOM 1509 N N . ILE A 1 191 ? -13.867 -5.760 18.018 1.00 64.00 191 ILE A N 1
ATOM 1510 C CA . ILE A 1 191 ? -13.863 -5.229 16.647 1.00 64.00 191 ILE A CA 1
ATOM 1511 C C . ILE A 1 191 ? -14.564 -6.254 15.751 1.00 64.00 191 ILE A C 1
ATOM 1513 O O . ILE A 1 191 ? -14.204 -7.423 15.762 1.00 64.00 191 ILE A O 1
ATOM 1517 N N . ALA A 1 192 ? -15.577 -5.851 14.989 1.00 63.69 192 ALA A N 1
ATOM 1518 C CA . ALA A 1 192 ? -16.387 -6.787 14.215 1.00 63.69 192 ALA A CA 1
ATOM 1519 C C . ALA A 1 192 ? -15.580 -7.490 13.114 1.00 63.69 192 ALA A C 1
ATOM 1521 O O . ALA A 1 192 ? -15.802 -8.658 12.797 1.00 63.69 192 ALA A O 1
ATOM 1522 N N . ARG A 1 193 ? -14.594 -6.773 12.571 1.00 62.53 193 ARG A N 1
ATOM 1523 C CA . ARG A 1 193 ? -13.663 -7.236 11.543 1.00 62.53 193 ARG A CA 1
ATOM 1524 C C . ARG A 1 193 ? -12.274 -7.411 12.135 1.00 62.53 193 ARG A C 1
ATOM 1526 O O . ARG A 1 193 ? -11.412 -6.548 11.994 1.00 62.53 193 ARG A O 1
ATOM 1533 N N . ILE A 1 194 ? -12.049 -8.518 12.829 1.00 53.66 194 ILE A N 1
ATOM 1534 C CA . ILE A 1 194 ? -10.686 -8.881 13.216 1.00 53.66 194 ILE A CA 1
ATOM 1535 C C . ILE A 1 194 ? -10.002 -9.492 11.997 1.00 53.66 194 ILE A C 1
ATOM 1537 O O . ILE A 1 194 ? -10.477 -10.487 11.446 1.00 53.66 194 ILE A O 1
ATOM 1541 N N . ARG A 1 195 ? -8.889 -8.886 11.571 1.00 49.69 195 ARG A N 1
ATOM 1542 C CA . ARG A 1 195 ? -8.075 -9.374 10.453 1.00 49.69 195 ARG A CA 1
ATOM 1543 C C . ARG A 1 195 ? -7.722 -10.843 10.657 1.00 49.69 195 ARG A C 1
ATOM 1545 O O . ARG A 1 195 ? -7.072 -11.175 11.639 1.00 49.69 195 ARG A O 1
ATOM 1552 N N . ASN A 1 196 ? -8.133 -11.686 9.705 1.00 41.81 196 ASN A N 1
ATOM 1553 C CA . ASN A 1 196 ? -7.581 -13.011 9.399 1.00 41.81 196 ASN A CA 1
ATOM 1554 C C . ASN A 1 196 ? -6.943 -13.768 10.581 1.00 41.81 196 ASN A C 1
ATOM 1556 O O . ASN A 1 196 ? -5.839 -14.307 10.480 1.00 41.81 196 ASN A O 1
ATOM 1560 N N . ILE A 1 197 ? -7.678 -13.923 11.684 1.00 44.09 197 ILE A N 1
ATOM 1561 C CA . ILE A 1 197 ? -7.420 -15.051 12.570 1.00 44.09 197 ILE A CA 1
ATOM 1562 C C . ILE A 1 197 ? -7.779 -16.263 11.721 1.00 44.09 197 ILE A C 1
ATOM 1564 O O . ILE A 1 197 ? -8.958 -16.504 11.462 1.00 44.09 197 ILE A O 1
ATOM 1568 N N . SER A 1 198 ? -6.777 -16.998 11.224 1.00 40.41 198 SER A N 1
ATOM 1569 C CA . SER A 1 198 ? -7.053 -18.197 10.427 1.00 40.41 198 SER A CA 1
ATOM 1570 C C . SER A 1 198 ? -8.105 -19.041 11.153 1.00 40.41 198 SER A C 1
ATOM 1572 O O . SER A 1 198 ? -8.037 -19.180 12.375 1.00 40.41 198 SER A O 1
ATOM 1574 N N . ASN A 1 199 ? -9.064 -19.642 10.443 1.00 40.19 199 ASN A N 1
ATOM 1575 C CA . ASN A 1 199 ? -10.064 -20.519 11.074 1.00 40.19 199 ASN A CA 1
ATOM 1576 C C . ASN A 1 199 ? -9.418 -21.590 11.978 1.00 40.19 199 ASN A C 1
ATOM 1578 O O . ASN A 1 199 ? -10.024 -22.066 12.934 1.00 40.19 199 ASN A O 1
ATOM 1582 N N . LYS A 1 200 ? -8.157 -21.945 11.702 1.00 39.59 200 LYS A N 1
ATOM 1583 C CA . LYS A 1 200 ? -7.306 -22.800 12.532 1.00 39.59 200 LYS A CA 1
ATOM 1584 C C . LYS A 1 200 ? -6.887 -22.142 13.855 1.00 39.59 200 LYS A C 1
ATOM 1586 O O . LYS A 1 200 ? -6.930 -22.813 14.880 1.00 39.59 200 LYS A O 1
ATOM 1591 N N . LEU A 1 201 ? -6.497 -20.866 13.848 1.00 44.69 201 LEU A N 1
ATOM 1592 C CA . LEU A 1 201 ? -6.220 -20.081 15.052 1.00 44.69 201 LEU A CA 1
ATOM 1593 C C . LEU A 1 201 ? -7.513 -19.826 15.837 1.00 44.69 201 LEU A C 1
ATOM 1595 O O . LEU A 1 201 ? -7.519 -20.079 17.030 1.00 44.69 201 LEU A O 1
ATOM 1599 N N . TYR A 1 202 ? -8.632 -19.490 15.188 1.00 45.72 202 TYR A N 1
ATOM 1600 C CA . TYR A 1 202 ? -9.923 -19.322 15.871 1.00 45.72 202 TYR A CA 1
ATOM 1601 C C . TYR A 1 202 ? -10.375 -20.619 16.561 1.00 45.72 202 TYR A C 1
ATOM 1603 O O . TYR A 1 202 ? -10.651 -20.620 17.755 1.00 45.72 202 TYR A O 1
ATOM 1611 N N . LYS A 1 203 ? -10.327 -21.761 15.857 1.00 47.06 203 LYS A N 1
ATOM 1612 C CA . LYS A 1 203 ? -10.612 -23.088 16.440 1.00 47.06 203 LYS A CA 1
ATOM 1613 C C . LYS A 1 203 ? -9.654 -23.493 17.563 1.00 47.06 203 LYS A C 1
ATOM 1615 O O . LYS A 1 203 ? -10.006 -24.341 18.380 1.00 47.06 203 LYS A O 1
ATOM 1620 N N . ARG A 1 204 ? -8.426 -22.966 17.575 1.00 45.31 204 ARG A N 1
ATOM 1621 C CA . ARG A 1 204 ? -7.468 -23.162 18.673 1.00 45.31 204 ARG A CA 1
ATOM 1622 C C . ARG A 1 204 ? -7.811 -22.255 19.849 1.00 45.31 204 ARG A C 1
ATOM 1624 O O . ARG A 1 204 ? -7.875 -22.748 20.964 1.00 45.31 204 ARG A O 1
ATOM 1631 N N . LEU A 1 205 ? -8.139 -20.992 19.587 1.00 45.16 205 LEU A N 1
ATOM 1632 C CA . LEU A 1 205 ? -8.560 -20.017 20.589 1.00 45.16 205 LEU A CA 1
ATOM 1633 C C . LEU A 1 205 ? -9.810 -20.475 21.332 1.00 45.16 205 LEU A C 1
ATOM 1635 O O . LEU A 1 205 ? -9.848 -20.404 22.550 1.00 45.16 205 LEU A O 1
ATOM 1639 N N . THR A 1 206 ? -10.805 -21.027 20.639 1.00 46.91 206 THR A N 1
ATOM 1640 C CA . THR A 1 206 ? -12.031 -21.539 21.275 1.00 46.91 206 THR A CA 1
ATOM 1641 C C . THR A 1 206 ? -11.795 -22.714 22.227 1.00 46.91 206 THR A C 1
ATOM 1643 O O . THR A 1 206 ? -12.684 -23.025 23.013 1.00 46.91 206 THR A O 1
ATOM 1646 N N . LYS A 1 207 ? -10.633 -23.379 22.151 1.00 47.09 207 LYS A N 1
ATOM 1647 C CA . LYS A 1 207 ? -10.245 -24.475 23.053 1.00 47.09 207 LYS A CA 1
ATOM 1648 C C . LYS A 1 207 ? -9.461 -24.004 24.278 1.00 47.09 207 LYS A C 1
ATOM 1650 O O . LYS A 1 207 ? -9.286 -24.798 25.193 1.00 47.09 207 LYS A O 1
ATOM 1655 N N . LEU A 1 208 ? -8.991 -22.760 24.275 1.00 44.84 208 LEU A N 1
ATOM 1656 C CA . LEU A 1 208 ? -8.291 -22.162 25.405 1.00 44.84 208 LEU A CA 1
ATOM 1657 C C . LEU A 1 208 ? -9.290 -21.730 26.476 1.00 44.84 208 LEU A C 1
ATOM 1659 O O . LEU A 1 208 ? -10.472 -21.469 26.188 1.00 44.84 208 LEU A O 1
ATOM 1663 N N . ASP A 1 209 ? -8.833 -21.624 27.717 1.00 50.41 209 ASP A N 1
ATOM 1664 C CA . ASP A 1 209 ? -9.697 -21.123 28.776 1.00 50.41 209 ASP A CA 1
ATOM 1665 C C . ASP A 1 209 ? -10.021 -19.621 28.558 1.00 50.41 209 ASP A C 1
ATOM 1667 O O . ASP A 1 209 ? -9.361 -18.927 27.773 1.00 50.41 209 ASP A O 1
ATOM 1671 N N . PRO A 1 210 ? -11.101 -19.087 29.158 1.00 43.91 210 PRO A N 1
ATOM 1672 C CA . PRO A 1 210 ? -11.509 -17.690 28.967 1.00 43.91 210 PRO A CA 1
ATOM 1673 C C . PRO A 1 210 ? -10.435 -16.645 29.340 1.00 43.91 210 PRO A C 1
ATOM 1675 O O . PRO A 1 210 ? -10.426 -15.536 28.791 1.00 43.91 210 PRO A O 1
ATOM 1678 N N . GLY A 1 211 ? -9.532 -16.986 30.262 1.00 43.88 211 GLY A N 1
ATOM 1679 C CA . GLY A 1 211 ? -8.366 -16.208 30.669 1.00 43.88 211 GLY A CA 1
ATOM 1680 C C . GLY A 1 211 ? -7.353 -16.075 29.535 1.00 43.88 211 GLY A C 1
ATOM 1681 O O . GLY A 1 211 ? -7.073 -14.956 29.097 1.00 43.88 211 GLY A O 1
ATOM 1682 N N . GLU A 1 212 ? -6.895 -17.213 29.014 1.00 44.84 212 GLU A N 1
ATOM 1683 C CA . GLU A 1 212 ? -5.969 -17.337 27.878 1.00 44.84 212 GLU A CA 1
ATOM 1684 C C . GLU A 1 212 ? -6.528 -16.712 26.594 1.00 44.84 212 GLU A C 1
ATOM 1686 O O . GLU A 1 212 ? -5.837 -15.962 25.901 1.00 44.84 212 GLU A O 1
ATOM 1691 N N . ARG A 1 213 ? -7.815 -16.941 26.303 1.00 48.75 213 ARG A N 1
ATOM 1692 C CA . ARG A 1 213 ? -8.511 -16.286 25.185 1.00 48.75 213 ARG A CA 1
ATOM 1693 C C . ARG A 1 213 ? -8.472 -14.774 25.299 1.00 48.75 213 ARG A C 1
ATOM 1695 O O . ARG A 1 213 ? -8.214 -14.111 24.301 1.00 48.75 213 ARG A O 1
ATOM 1702 N N . GLY A 1 214 ? -8.733 -14.229 26.486 1.00 45.09 214 GLY A N 1
ATOM 1703 C CA . GLY A 1 214 ? -8.696 -12.784 26.702 1.00 45.09 214 GLY A CA 1
ATOM 1704 C C . GLY A 1 214 ? -7.294 -12.199 26.546 1.00 45.09 214 GLY A C 1
ATOM 1705 O O . GLY A 1 214 ? -7.159 -11.093 26.029 1.00 45.09 214 GLY A O 1
ATOM 1706 N N . LEU A 1 215 ? -6.253 -12.950 26.919 1.00 45.94 215 LEU A N 1
ATOM 1707 C CA . LEU A 1 215 ? -4.864 -12.545 26.714 1.00 45.94 215 LEU A CA 1
ATOM 1708 C C . LEU A 1 215 ? -4.511 -12.506 25.223 1.00 45.94 215 LEU A C 1
ATOM 1710 O O . LEU A 1 215 ? -3.958 -11.519 24.749 1.00 45.94 215 LEU A O 1
ATOM 1714 N N . ILE A 1 216 ? -4.891 -13.537 24.465 1.00 50.75 216 ILE A N 1
ATOM 1715 C CA . ILE A 1 216 ? -4.648 -13.568 23.020 1.00 50.75 216 ILE A CA 1
ATOM 1716 C C . ILE A 1 216 ? -5.492 -12.519 22.302 1.00 50.75 216 ILE A C 1
ATOM 1718 O O . ILE A 1 216 ? -4.991 -11.861 21.403 1.00 50.75 216 ILE A O 1
ATOM 1722 N N . TRP A 1 217 ? -6.731 -12.282 22.728 1.00 48.16 217 TRP A N 1
ATOM 1723 C CA . TRP A 1 217 ? -7.535 -11.175 22.216 1.00 48.16 217 TRP A CA 1
ATOM 1724 C C . TRP A 1 217 ? -6.872 -9.824 22.460 1.00 48.16 217 TRP A C 1
ATOM 1726 O O . TRP A 1 217 ? -6.796 -9.023 21.535 1.00 48.16 217 TRP A O 1
ATOM 1736 N N . ALA A 1 218 ? -6.341 -9.582 23.660 1.00 45.25 218 ALA A N 1
ATOM 1737 C CA . ALA A 1 218 ? -5.588 -8.367 23.955 1.00 45.25 218 ALA A CA 1
ATOM 1738 C C . ALA A 1 218 ? -4.334 -8.255 23.072 1.00 45.25 218 ALA A C 1
ATOM 1740 O O . ALA A 1 218 ? -4.061 -7.191 22.531 1.00 45.25 218 ALA A O 1
ATOM 1741 N N . ILE A 1 219 ? -3.618 -9.358 22.857 1.00 46.50 219 ILE A N 1
ATOM 1742 C CA . ILE A 1 219 ? -2.439 -9.443 21.986 1.00 46.50 219 ILE A CA 1
ATOM 1743 C C . ILE A 1 219 ? -2.783 -9.193 20.511 1.00 46.50 219 ILE A C 1
ATOM 1745 O O . ILE A 1 219 ? -2.080 -8.437 19.858 1.00 46.50 219 ILE A O 1
ATOM 1749 N N . LEU A 1 220 ? -3.869 -9.764 19.989 1.00 44.47 220 LEU A N 1
ATOM 1750 C CA . LEU A 1 220 ? -4.336 -9.578 18.610 1.00 44.47 220 LEU A CA 1
ATOM 1751 C C . LEU A 1 220 ? -4.912 -8.170 18.387 1.00 44.47 220 LEU A C 1
ATOM 1753 O O . LEU A 1 220 ? -4.707 -7.571 17.338 1.00 44.47 220 LEU A O 1
ATOM 1757 N N . MET A 1 221 ? -5.569 -7.593 19.396 1.00 41.59 221 MET A N 1
ATOM 1758 C CA . MET A 1 221 ? -5.945 -6.171 19.403 1.00 41.59 221 MET A CA 1
ATOM 1759 C C . MET A 1 221 ? -4.703 -5.265 19.401 1.00 41.59 221 MET A C 1
ATOM 1761 O O . MET A 1 221 ? -4.741 -4.151 18.885 1.00 41.59 221 MET A O 1
ATOM 1765 N N . LEU A 1 222 ? -3.588 -5.749 19.955 1.00 39.09 222 LEU A N 1
ATOM 1766 C CA . LEU A 1 222 ? -2.281 -5.105 19.871 1.00 39.09 222 LEU A CA 1
ATOM 1767 C C . LEU A 1 222 ? -1.521 -5.462 18.578 1.00 39.09 222 LEU A C 1
ATOM 1769 O O . LEU A 1 222 ? -0.621 -4.711 18.223 1.00 39.09 222 LEU A O 1
ATOM 1773 N N . GLU A 1 223 ? -1.870 -6.522 17.834 1.00 40.53 223 GLU A N 1
ATOM 1774 C CA . GLU A 1 223 ? -1.260 -6.871 16.534 1.00 40.53 223 GLU A CA 1
ATOM 1775 C C . GLU A 1 223 ? -1.545 -5.832 15.443 1.00 40.53 223 GLU A C 1
ATOM 1777 O O . GLU A 1 223 ? -0.727 -5.674 14.534 1.00 40.53 223 GLU A O 1
ATOM 1782 N N . ASP A 1 224 ? -2.594 -5.014 15.589 1.00 40.31 224 ASP A N 1
ATOM 1783 C CA . ASP A 1 224 ? -2.769 -3.796 14.785 1.00 40.31 224 ASP A CA 1
ATOM 1784 C C . ASP A 1 224 ? -1.572 -2.814 14.915 1.00 40.31 224 ASP A C 1
ATOM 1786 O O . ASP A 1 224 ? -1.448 -1.898 14.101 1.00 40.31 224 ASP A O 1
ATOM 1790 N N . ASN A 1 225 ? -0.649 -3.015 15.879 1.00 38.53 225 ASN A N 1
ATOM 1791 C CA . ASN A 1 225 ? 0.641 -2.310 16.006 1.00 38.53 225 ASN A CA 1
ATOM 1792 C C . ASN A 1 225 ? 1.855 -2.972 15.334 1.00 38.53 225 ASN A C 1
ATOM 1794 O O . ASN A 1 225 ? 2.866 -2.293 15.145 1.00 38.53 225 ASN A O 1
ATOM 1798 N N . ILE A 1 226 ? 1.834 -4.266 15.005 1.00 37.25 226 ILE A N 1
ATOM 1799 C CA . ILE A 1 226 ? 3.090 -5.000 14.733 1.00 37.25 226 ILE A CA 1
ATOM 1800 C C . ILE A 1 226 ? 3.631 -4.758 13.315 1.00 37.25 226 ILE A C 1
ATOM 1802 O O . ILE A 1 226 ? 4.798 -5.031 13.035 1.00 37.25 226 ILE A O 1
ATOM 1806 N N . HIS A 1 227 ? 2.842 -4.166 12.418 1.00 34.75 227 HIS A N 1
ATOM 1807 C CA . HIS A 1 227 ? 3.342 -3.806 11.091 1.00 34.75 227 HIS A CA 1
ATOM 1808 C C . HIS A 1 227 ? 4.160 -2.520 11.020 1.00 34.75 227 HIS A C 1
ATOM 1810 O O . HIS A 1 227 ? 4.769 -2.307 9.974 1.00 34.75 227 HIS A O 1
ATOM 1816 N N . GLU A 1 228 ? 4.261 -1.724 12.092 1.00 33.06 228 GLU A N 1
ATOM 1817 C CA . GLU A 1 228 ? 5.003 -0.461 11.995 1.00 33.06 228 GLU A CA 1
ATOM 1818 C C . GLU A 1 228 ? 6.089 -0.228 13.040 1.00 33.06 228 GLU A C 1
ATOM 1820 O O . GLU A 1 228 ? 7.119 0.324 12.663 1.00 33.06 228 GLU A O 1
ATOM 1825 N N . LYS A 1 229 ? 5.977 -0.640 14.312 1.00 25.75 229 LYS A N 1
ATOM 1826 C CA . LYS A 1 229 ? 7.058 -0.381 15.289 1.00 25.75 229 LYS A CA 1
ATOM 1827 C C . LYS A 1 229 ? 7.167 -1.489 16.334 1.00 25.75 229 LYS A C 1
ATOM 1829 O O . LYS A 1 229 ? 6.173 -2.047 16.786 1.00 25.75 229 LYS A O 1
ATOM 1834 N N . ARG A 1 230 ? 8.418 -1.803 16.690 1.00 29.83 230 ARG A N 1
ATOM 1835 C CA . ARG A 1 230 ? 8.835 -2.754 17.732 1.00 29.83 230 ARG A CA 1
ATOM 1836 C C . ARG A 1 230 ? 7.888 -2.730 18.936 1.00 29.83 230 ARG A C 1
ATOM 1838 O O . ARG A 1 230 ? 7.604 -1.673 19.479 1.00 29.83 230 ARG A O 1
ATOM 1845 N N . MET A 1 231 ? 7.472 -3.924 19.342 1.00 30.31 231 MET A N 1
ATOM 1846 C CA . MET A 1 231 ? 6.789 -4.296 20.580 1.00 30.31 231 MET A CA 1
ATOM 1847 C C . MET A 1 231 ? 7.099 -3.359 21.773 1.00 30.31 231 MET A C 1
ATOM 1849 O O . MET A 1 231 ? 8.063 -3.576 22.501 1.00 30.31 231 MET A O 1
ATOM 1853 N N . ILE A 1 232 ? 6.261 -2.342 22.002 1.00 32.03 232 ILE A N 1
ATOM 1854 C CA . ILE A 1 232 ? 6.176 -1.617 23.281 1.00 32.03 232 ILE A CA 1
ATOM 1855 C C . ILE A 1 232 ? 4.844 -2.007 23.910 1.00 32.03 232 ILE A C 1
ATOM 1857 O O . ILE A 1 232 ? 3.842 -1.307 23.838 1.00 32.03 232 ILE A O 1
ATOM 1861 N N . LEU A 1 233 ? 4.844 -3.188 24.513 1.00 33.91 233 LEU A N 1
ATOM 1862 C CA . LEU A 1 233 ? 3.788 -3.639 25.417 1.00 33.91 233 LEU A CA 1
ATOM 1863 C C . LEU A 1 233 ? 4.042 -3.190 26.860 1.00 33.91 233 LEU A C 1
ATOM 1865 O O . LEU A 1 233 ? 3.360 -3.608 27.793 1.00 33.91 233 LEU A O 1
ATOM 1869 N N . THR A 1 234 ? 5.065 -2.362 27.062 1.00 39.53 234 THR A N 1
ATOM 1870 C CA . THR A 1 234 ? 5.578 -2.087 28.390 1.00 39.53 234 THR A CA 1
ATOM 1871 C C . THR A 1 234 ? 4.831 -0.990 29.127 1.00 39.53 234 THR A C 1
ATOM 1873 O O . THR A 1 234 ? 4.889 -1.067 30.336 1.00 39.53 234 THR A O 1
ATOM 1876 N N . ASP A 1 235 ? 4.079 -0.058 28.529 1.00 37.41 235 ASP A N 1
ATOM 1877 C CA . ASP A 1 235 ? 3.564 1.100 29.304 1.00 37.41 235 ASP A CA 1
ATOM 1878 C C . ASP A 1 235 ? 2.044 1.304 29.364 1.00 37.41 235 ASP A C 1
ATOM 1880 O O . ASP A 1 235 ? 1.578 2.220 30.045 1.00 37.41 235 ASP A O 1
ATOM 1884 N N . ASP A 1 236 ? 1.233 0.422 28.775 1.00 42.25 236 ASP A N 1
ATOM 1885 C CA . ASP A 1 236 ? -0.219 0.541 28.928 1.00 42.25 236 ASP A CA 1
ATOM 1886 C C . ASP A 1 236 ? -0.677 0.043 30.315 1.00 42.25 236 ASP A C 1
ATOM 1888 O O . ASP A 1 236 ? -0.734 -1.153 30.627 1.00 42.25 236 ASP A O 1
ATOM 1892 N N . LYS A 1 237 ? -1.005 1.006 31.181 1.00 44.19 237 LYS A N 1
ATOM 1893 C CA . LYS A 1 237 ? -1.447 0.786 32.565 1.00 44.19 237 LYS A CA 1
ATOM 1894 C C . LYS A 1 237 ? -2.763 -0.002 32.640 1.00 44.19 237 LYS A C 1
ATOM 1896 O O . LYS A 1 237 ? -2.979 -0.725 33.615 1.00 44.19 237 LYS A O 1
ATOM 1901 N N . LYS A 1 238 ? -3.622 0.101 31.620 1.00 44.16 238 LYS A N 1
ATOM 1902 C CA . LYS A 1 238 ? -4.909 -0.599 31.534 1.00 44.16 238 LYS A CA 1
ATOM 1903 C C . LYS A 1 238 ? -4.697 -2.054 31.118 1.00 44.16 238 LYS A C 1
ATOM 1905 O O . LYS A 1 238 ? -5.250 -2.942 31.763 1.00 44.16 238 LYS A O 1
ATOM 1910 N N . ALA A 1 239 ? -3.814 -2.310 30.153 1.00 43.62 239 ALA A N 1
ATOM 1911 C CA . ALA A 1 239 ? -3.397 -3.659 29.775 1.00 43.62 239 ALA A CA 1
ATOM 1912 C C . ALA A 1 239 ? -2.734 -4.394 30.954 1.00 43.62 239 ALA A C 1
ATOM 1914 O O . ALA A 1 239 ? -3.131 -5.510 31.284 1.00 43.62 239 ALA A O 1
ATOM 1915 N N . ARG A 1 240 ? -1.812 -3.736 31.676 1.00 49.28 240 ARG A N 1
ATOM 1916 C CA . ARG A 1 240 ? -1.197 -4.290 32.900 1.00 49.28 240 ARG A CA 1
ATOM 1917 C C . ARG A 1 240 ? -2.227 -4.616 33.984 1.00 49.28 240 ARG A C 1
ATOM 1919 O O . ARG A 1 240 ? -2.082 -5.624 34.666 1.00 49.28 240 ARG A O 1
ATOM 1926 N N . SER A 1 241 ? -3.254 -3.780 34.145 1.00 49.50 241 SER A N 1
ATOM 1927 C CA . SER A 1 241 ? -4.325 -3.996 35.127 1.00 49.50 241 SER A CA 1
ATOM 1928 C C . SER A 1 241 ? -5.171 -5.229 34.795 1.00 49.50 241 SER A C 1
ATOM 1930 O O . SER A 1 241 ? -5.428 -6.054 35.668 1.00 49.50 241 SER A O 1
ATOM 1932 N N . VAL A 1 242 ? -5.540 -5.406 33.522 1.00 45.69 242 VAL A N 1
ATOM 1933 C CA . VAL A 1 242 ? -6.327 -6.563 33.058 1.00 45.69 242 VAL A CA 1
ATOM 1934 C C . VAL A 1 242 ? -5.524 -7.864 33.150 1.00 45.69 242 VAL A C 1
ATOM 1936 O O . VAL A 1 242 ? -6.058 -8.875 33.599 1.00 45.69 242 VAL A O 1
ATOM 1939 N N . ILE A 1 243 ? -4.241 -7.830 32.782 1.00 47.53 243 ILE A N 1
ATOM 1940 C CA . ILE A 1 243 ? -3.316 -8.973 32.866 1.00 47.53 243 ILE A CA 1
ATOM 1941 C C . ILE A 1 243 ? -3.118 -9.397 34.332 1.00 47.53 243 ILE A C 1
ATOM 1943 O O . ILE A 1 243 ? -3.321 -10.561 34.680 1.00 47.53 243 ILE A O 1
ATOM 1947 N N . ARG A 1 244 ? -2.849 -8.429 35.218 1.00 49.59 244 ARG A N 1
ATOM 1948 C CA . ARG A 1 244 ? -2.673 -8.667 36.658 1.00 49.59 244 ARG A CA 1
ATOM 1949 C C . ARG A 1 244 ? -3.957 -9.154 37.333 1.00 49.59 244 ARG A C 1
ATOM 1951 O O . ARG A 1 244 ? -3.902 -10.044 38.172 1.00 49.59 244 ARG A O 1
ATOM 1958 N N . GLY A 1 245 ? -5.116 -8.618 36.943 1.00 48.44 245 GLY A N 1
ATOM 1959 C CA . GLY A 1 245 ? -6.424 -9.054 37.445 1.00 48.44 245 GLY A CA 1
ATOM 1960 C C . GLY A 1 245 ? -6.789 -10.495 37.070 1.00 48.44 245 GLY A C 1
ATOM 1961 O O . GLY A 1 245 ? -7.694 -11.065 37.669 1.00 48.44 245 GLY A O 1
ATOM 1962 N N . ARG A 1 246 ? -6.077 -11.094 36.108 1.00 47.03 246 ARG A N 1
ATOM 1963 C CA . ARG A 1 246 ? -6.236 -12.493 35.687 1.00 47.03 246 ARG A CA 1
ATOM 1964 C C . ARG A 1 246 ? -5.126 -13.414 36.208 1.00 47.03 246 ARG A C 1
ATOM 1966 O O . ARG A 1 246 ? -5.077 -14.567 35.804 1.00 47.03 246 ARG A O 1
ATOM 1973 N N . GLY A 1 247 ? -4.250 -12.919 37.091 1.00 44.28 247 GLY A N 1
ATOM 1974 C CA . GLY A 1 247 ? -3.155 -13.703 37.676 1.00 44.28 247 GLY A CA 1
ATOM 1975 C C . GLY A 1 247 ? -2.048 -14.074 36.688 1.00 44.28 247 GLY A C 1
ATOM 1976 O O . GLY A 1 247 ? -1.267 -14.975 36.963 1.00 44.28 247 GLY A O 1
ATOM 1977 N N . ILE A 1 248 ? -1.993 -13.410 35.531 1.00 48.09 248 ILE A N 1
ATOM 1978 C CA . ILE A 1 248 ? -0.982 -13.656 34.505 1.00 48.09 248 ILE A CA 1
ATOM 1979 C C . ILE A 1 248 ? 0.148 -12.661 34.749 1.00 48.09 248 ILE A C 1
ATOM 1981 O O . ILE A 1 248 ? -0.077 -11.450 34.758 1.00 48.09 248 ILE A O 1
ATOM 1985 N N . GLU A 1 249 ? 1.366 -13.147 34.960 1.00 53.41 249 GLU A N 1
ATOM 1986 C CA . GLU A 1 249 ? 2.508 -12.261 35.141 1.00 53.41 249 GLU A CA 1
ATOM 1987 C C . GLU A 1 249 ? 2.900 -11.620 33.803 1.00 53.41 249 GLU A C 1
ATOM 1989 O O . GLU A 1 249 ? 2.771 -12.202 32.719 1.00 53.41 249 GLU A O 1
ATOM 1994 N N . ALA A 1 250 ? 3.399 -10.383 33.858 1.00 48.19 250 ALA A N 1
ATOM 1995 C CA . ALA A 1 250 ? 3.807 -9.659 32.652 1.00 48.19 250 ALA A CA 1
ATOM 1996 C C . ALA A 1 250 ? 4.880 -10.435 31.859 1.00 48.19 250 ALA A C 1
ATOM 1998 O O . ALA A 1 250 ? 4.894 -10.388 30.630 1.00 48.19 250 ALA A O 1
ATOM 1999 N N . SER A 1 251 ? 5.733 -11.196 32.552 1.00 47.84 251 SER A N 1
ATOM 2000 C CA . SER A 1 251 ? 6.732 -12.088 31.955 1.00 47.84 251 SER A CA 1
ATOM 2001 C C . SER A 1 251 ? 6.119 -13.194 31.097 1.00 47.84 251 SER A C 1
ATOM 2003 O O . SER A 1 251 ? 6.653 -13.487 30.030 1.00 47.84 251 SER A O 1
ATOM 2005 N N . ASP A 1 252 ? 4.985 -13.760 31.508 1.00 49.19 252 ASP A N 1
ATOM 2006 C CA . ASP A 1 252 ? 4.336 -14.878 30.811 1.00 49.19 252 ASP A CA 1
ATOM 2007 C C . ASP A 1 252 ? 3.665 -14.400 29.525 1.00 49.19 252 ASP A C 1
ATOM 2009 O O . ASP A 1 252 ? 3.748 -15.045 28.480 1.00 49.19 252 ASP A O 1
ATOM 2013 N N . SER A 1 253 ? 3.080 -13.201 29.580 1.00 53.28 253 SER A N 1
ATOM 2014 C CA . SER A 1 253 ? 2.507 -12.531 28.411 1.00 53.28 253 SER A CA 1
ATOM 2015 C C . SER A 1 253 ? 3.584 -12.226 27.370 1.00 53.28 253 SER A C 1
ATOM 2017 O O . SER A 1 253 ? 3.404 -12.517 26.188 1.00 53.28 253 SER A O 1
ATOM 2019 N N . PHE A 1 254 ? 4.734 -11.694 27.803 1.00 51.00 254 PHE A N 1
ATOM 2020 C CA . PHE A 1 254 ? 5.869 -11.411 26.922 1.00 51.00 254 PHE A CA 1
ATOM 2021 C C . PHE A 1 254 ? 6.494 -12.681 26.336 1.00 51.00 254 PHE A C 1
ATOM 2023 O O . PHE A 1 254 ? 6.786 -12.702 25.142 1.00 51.00 254 PHE A O 1
ATOM 2030 N N . ALA A 1 255 ? 6.650 -13.746 27.127 1.00 49.06 255 ALA A N 1
ATOM 2031 C CA . ALA A 1 255 ? 7.138 -15.036 26.644 1.00 49.06 255 ALA A CA 1
ATOM 2032 C C . ALA A 1 255 ? 6.193 -15.643 25.593 1.00 49.06 255 ALA A C 1
ATOM 2034 O O . ALA A 1 255 ? 6.647 -16.101 24.545 1.00 49.06 255 ALA A O 1
ATOM 2035 N N . PHE A 1 256 ? 4.878 -15.574 25.822 1.00 50.53 256 PHE A N 1
ATOM 2036 C CA . PHE A 1 256 ? 3.854 -16.044 24.887 1.00 50.53 256 PHE A CA 1
ATOM 2037 C C . PHE A 1 256 ? 3.799 -15.212 23.590 1.00 50.53 256 PHE A C 1
ATOM 2039 O O . PHE A 1 256 ? 3.605 -15.734 22.492 1.00 50.53 256 PHE A O 1
ATOM 2046 N N . LEU A 1 257 ? 4.030 -13.906 23.684 1.00 50.12 257 LEU A N 1
ATOM 2047 C CA . LEU A 1 257 ? 4.149 -13.014 22.530 1.00 50.12 257 LEU A CA 1
ATOM 2048 C C . LEU A 1 257 ? 5.412 -13.256 21.715 1.00 50.12 257 LEU A C 1
ATOM 2050 O O . LEU A 1 257 ? 5.365 -13.251 20.488 1.00 50.12 257 LEU A O 1
ATOM 2054 N N . GLN A 1 258 ? 6.540 -13.483 22.383 1.00 45.84 258 GLN A N 1
ATOM 2055 C CA . GLN A 1 258 ? 7.789 -13.847 21.723 1.00 45.84 258 GLN A CA 1
ATOM 2056 C C . GLN A 1 258 ? 7.668 -15.231 21.058 1.00 45.84 258 GLN A C 1
ATOM 2058 O O . GLN A 1 258 ? 8.153 -15.421 19.943 1.00 45.84 258 GLN A O 1
ATOM 2063 N N . TYR A 1 259 ? 6.941 -16.153 21.700 1.00 43.72 259 TYR A N 1
ATOM 2064 C CA . TYR A 1 259 ? 6.527 -17.454 21.167 1.00 43.72 259 TYR A CA 1
ATOM 2065 C C . TYR A 1 259 ? 5.661 -17.320 19.900 1.00 43.72 259 TYR A C 1
ATOM 2067 O O . TYR A 1 259 ? 5.932 -17.989 18.904 1.00 43.72 259 TYR A O 1
ATOM 2075 N N . CYS A 1 260 ? 4.679 -16.414 19.880 1.00 43.12 260 CYS A N 1
ATOM 2076 C CA . CYS A 1 260 ? 3.855 -16.146 18.696 1.00 43.12 260 CYS A CA 1
ATOM 2077 C C . CYS A 1 260 ? 4.634 -15.432 17.571 1.00 43.12 260 CYS A C 1
ATOM 2079 O O . CYS A 1 260 ? 4.480 -15.779 16.399 1.00 43.12 260 CYS A O 1
ATOM 2081 N N . ASN A 1 261 ? 5.513 -14.483 17.914 1.00 43.22 261 ASN A N 1
ATOM 2082 C CA . ASN A 1 261 ? 6.252 -13.660 16.949 1.00 43.22 261 ASN A CA 1
ATOM 2083 C C . ASN A 1 261 ? 7.373 -14.415 16.204 1.00 43.22 261 ASN A C 1
ATOM 2085 O O . ASN A 1 261 ? 7.690 -14.056 15.071 1.00 43.22 261 ASN A O 1
ATOM 2089 N N . ASN A 1 262 ? 7.953 -15.478 16.782 1.00 40.19 262 ASN A N 1
ATOM 2090 C CA . ASN A 1 262 ? 9.113 -16.186 16.210 1.00 40.19 262 ASN A CA 1
ATOM 2091 C C . ASN A 1 262 ? 8.796 -17.455 15.373 1.00 40.19 262 ASN A C 1
ATOM 2093 O O . ASN A 1 262 ? 9.728 -18.131 14.945 1.00 40.19 262 ASN A O 1
ATOM 2097 N N . ARG A 1 263 ? 7.520 -17.697 15.015 1.00 42.25 263 ARG A N 1
ATOM 2098 C CA . ARG A 1 263 ? 6.970 -18.734 14.091 1.00 42.25 263 ARG A CA 1
ATOM 2099 C C . ARG A 1 263 ? 6.490 -20.073 14.679 1.00 42.25 263 ARG A C 1
ATOM 2101 O O . ARG A 1 263 ? 6.995 -20.630 15.642 1.00 42.25 263 ARG A O 1
ATOM 2108 N N . ALA A 1 264 ? 5.533 -20.614 13.918 1.00 39.69 264 ALA A N 1
ATOM 2109 C CA . ALA A 1 264 ? 4.694 -21.807 14.032 1.00 39.69 264 ALA A CA 1
ATOM 2110 C C . ALA A 1 264 ? 5.343 -23.194 14.275 1.00 39.69 264 ALA A C 1
ATOM 2112 O O . ALA A 1 264 ? 4.661 -24.194 14.045 1.00 39.69 264 ALA A O 1
ATOM 2113 N N . ALA A 1 265 ? 6.597 -23.305 14.715 1.00 47.34 265 ALA A N 1
ATOM 2114 C CA . ALA A 1 265 ? 7.219 -24.608 14.981 1.00 47.34 265 ALA A CA 1
ATOM 2115 C C . ALA A 1 265 ? 8.454 -24.515 15.899 1.00 47.34 265 ALA A C 1
ATOM 2117 O O . ALA A 1 265 ? 9.526 -24.965 15.512 1.00 47.34 265 ALA A O 1
ATOM 2118 N N . MET A 1 266 ? 8.331 -23.933 17.097 1.00 51.53 266 MET A N 1
ATOM 2119 C CA . MET A 1 266 ? 9.354 -24.147 18.131 1.00 51.53 266 MET A CA 1
ATOM 2120 C C . MET A 1 266 ? 9.118 -25.468 18.861 1.00 51.53 266 MET A C 1
ATOM 2122 O O . MET A 1 266 ? 7.997 -25.788 19.260 1.00 51.53 266 MET A O 1
ATOM 2126 N N . THR A 1 267 ? 10.202 -26.199 19.079 1.00 66.56 267 THR A N 1
ATOM 2127 C CA . THR A 1 267 ? 10.283 -27.314 20.024 1.00 66.56 267 THR A CA 1
ATOM 2128 C C . THR A 1 267 ? 10.199 -26.800 21.466 1.00 66.56 267 THR A C 1
ATOM 2130 O O . THR A 1 267 ? 10.500 -25.638 21.752 1.00 66.56 267 THR A O 1
ATOM 2133 N N . ARG A 1 268 ? 9.808 -27.670 22.407 1.00 65.19 268 ARG A N 1
ATOM 2134 C CA . ARG A 1 268 ? 9.749 -27.352 23.847 1.00 65.19 268 ARG A CA 1
ATOM 2135 C C . ARG A 1 268 ? 11.051 -26.717 24.348 1.00 65.19 268 ARG A C 1
ATOM 2137 O O . ARG A 1 268 ? 11.011 -25.734 25.080 1.00 65.19 268 ARG A O 1
ATOM 2144 N N . ASP A 1 269 ? 12.194 -27.222 23.896 1.00 67.81 269 ASP A N 1
ATOM 2145 C CA . ASP A 1 269 ? 13.507 -26.713 24.299 1.00 67.81 269 ASP A CA 1
ATOM 2146 C C . ASP A 1 269 ? 13.785 -25.298 23.783 1.00 67.81 269 ASP A C 1
ATOM 2148 O O . ASP A 1 269 ? 14.413 -24.497 24.473 1.00 67.81 269 ASP A O 1
ATOM 2152 N N . GLU A 1 270 ? 13.303 -24.955 22.589 1.00 56.12 270 GLU A N 1
ATOM 2153 C CA . GLU A 1 270 ? 13.430 -23.602 22.038 1.00 56.12 270 GLU A CA 1
ATOM 2154 C C . GLU A 1 270 ? 12.543 -22.604 22.787 1.00 56.12 270 GLU A C 1
ATOM 2156 O O . GLU A 1 270 ? 12.994 -21.498 23.084 1.00 56.12 270 GLU A O 1
ATOM 2161 N N . ALA A 1 271 ? 11.335 -23.018 23.186 1.00 58.94 271 ALA A N 1
ATOM 2162 C CA . ALA A 1 271 ? 10.460 -22.221 24.046 1.00 58.94 271 ALA A CA 1
ATOM 2163 C C . ALA A 1 271 ? 11.080 -21.969 25.427 1.00 58.94 271 ALA A C 1
ATOM 2165 O O . ALA A 1 271 ? 11.060 -20.839 25.917 1.00 58.94 271 ALA A O 1
ATOM 2166 N N . MET A 1 272 ? 11.705 -22.990 26.021 1.00 75.19 272 MET A N 1
ATOM 2167 C CA . MET A 1 272 ? 12.423 -22.842 27.289 1.00 75.19 272 MET A CA 1
ATOM 2168 C C . MET A 1 272 ? 13.640 -21.915 27.162 1.00 75.19 272 MET A C 1
ATOM 2170 O O . MET A 1 272 ? 13.862 -21.087 28.041 1.00 75.19 272 MET A O 1
ATOM 2174 N N . ARG A 1 273 ? 14.398 -21.987 26.056 1.00 66.81 273 ARG A N 1
ATOM 2175 C CA . ARG A 1 273 ? 15.525 -21.071 25.796 1.00 66.81 273 ARG A CA 1
ATOM 2176 C C . ARG A 1 273 ? 15.076 -19.622 25.616 1.00 66.81 273 ARG A C 1
ATOM 2178 O O . ARG A 1 273 ? 15.734 -18.723 26.129 1.00 66.81 273 ARG A O 1
ATOM 2185 N N . ALA A 1 274 ? 13.964 -19.390 24.917 1.00 56.22 274 ALA A N 1
ATOM 2186 C CA . ALA A 1 274 ? 13.398 -18.051 24.757 1.00 56.22 274 ALA A CA 1
ATOM 2187 C C . ALA A 1 274 ? 12.949 -17.459 26.105 1.00 56.22 274 ALA A C 1
ATOM 2189 O O . ALA A 1 274 ? 13.235 -16.298 26.392 1.00 56.22 274 ALA A O 1
ATOM 2190 N N . TYR A 1 275 ? 12.317 -18.272 26.957 1.00 65.25 275 TYR A N 1
ATOM 2191 C CA . TYR A 1 275 ? 11.923 -17.878 28.312 1.00 65.25 275 TYR A CA 1
ATOM 2192 C C . TYR A 1 275 ? 13.128 -17.523 29.198 1.00 65.25 275 TYR A C 1
ATOM 2194 O O . TYR A 1 275 ? 13.128 -16.487 29.868 1.00 65.25 275 TYR A O 1
ATOM 2202 N N . ASP A 1 276 ? 14.184 -18.340 29.157 1.00 68.19 276 ASP A N 1
ATOM 2203 C CA . ASP A 1 276 ? 15.427 -18.088 29.894 1.00 68.19 276 ASP A CA 1
ATOM 2204 C C . ASP A 1 276 ? 16.111 -16.783 29.420 1.00 68.19 276 ASP A C 1
ATOM 2206 O O . ASP A 1 276 ? 16.570 -15.977 30.235 1.00 68.19 276 ASP A O 1
ATOM 2210 N N . GLU A 1 277 ? 16.136 -16.532 28.107 1.00 56.22 277 GLU A N 1
ATOM 2211 C CA . GLU A 1 277 ? 16.718 -15.323 27.509 1.00 56.22 277 GLU A CA 1
ATOM 2212 C C . GLU A 1 277 ? 15.920 -14.053 27.849 1.00 56.22 277 GLU A C 1
ATOM 2214 O O . GLU A 1 277 ? 16.504 -12.997 28.104 1.00 56.22 277 GLU A O 1
ATOM 2219 N N . LEU A 1 278 ? 14.591 -14.150 27.936 1.00 52.75 278 LEU A N 1
ATOM 2220 C CA . LEU A 1 278 ? 13.725 -13.050 28.362 1.00 52.75 278 LEU A CA 1
ATOM 2221 C C . LEU A 1 278 ? 14.076 -12.580 29.784 1.00 52.75 278 LEU A C 1
ATOM 2223 O O . LEU A 1 278 ? 14.228 -11.382 30.029 1.00 52.75 278 LEU A O 1
ATOM 2227 N N . TRP A 1 279 ? 14.251 -13.514 30.723 1.00 63.50 279 TRP A N 1
ATOM 2228 C CA . TRP A 1 279 ? 14.649 -13.206 32.102 1.00 63.50 279 TRP A CA 1
ATOM 2229 C C . TRP A 1 279 ? 16.009 -12.509 32.180 1.00 63.50 279 TRP A C 1
ATOM 2231 O O . TRP A 1 279 ? 16.173 -11.543 32.937 1.00 63.50 279 TRP A O 1
ATOM 2241 N N . ARG A 1 280 ? 16.951 -12.937 31.332 1.00 62.94 280 ARG A N 1
ATOM 2242 C CA . ARG A 1 280 ? 18.264 -12.303 31.195 1.00 62.94 280 ARG A CA 1
ATOM 2243 C C . ARG A 1 280 ? 18.144 -10.862 30.693 1.00 62.94 280 ARG A C 1
ATOM 2245 O O . ARG A 1 280 ? 18.726 -9.964 31.297 1.00 62.94 280 ARG A O 1
ATOM 2252 N N . VAL A 1 281 ? 17.377 -10.628 29.625 1.00 46.38 281 VAL A N 1
ATOM 2253 C CA . VAL A 1 281 ? 17.181 -9.294 29.021 1.00 46.38 281 VAL A CA 1
ATOM 2254 C C . VAL A 1 281 ? 16.449 -8.336 29.966 1.00 46.38 281 VAL A C 1
ATOM 2256 O O . VAL A 1 281 ? 16.756 -7.148 29.988 1.00 46.38 281 VAL A O 1
ATOM 2259 N N . MET A 1 282 ? 15.545 -8.841 30.809 1.00 48.94 282 MET A N 1
ATOM 2260 C CA . MET A 1 282 ? 14.869 -8.049 31.847 1.00 48.94 282 MET A CA 1
ATOM 2261 C C . MET A 1 282 ? 15.763 -7.702 33.052 1.00 48.94 282 MET A C 1
ATOM 2263 O O . MET A 1 282 ? 15.275 -7.125 34.024 1.00 48.94 282 MET A O 1
ATOM 2267 N N . GLY A 1 283 ? 17.048 -8.076 33.034 1.00 55.06 283 GLY A N 1
ATOM 2268 C CA . GLY A 1 283 ? 17.977 -7.829 34.139 1.00 55.06 283 GLY A CA 1
ATOM 2269 C C . GLY A 1 283 ? 17.665 -8.643 35.397 1.00 55.06 283 GLY A C 1
ATOM 2270 O O . GLY A 1 283 ? 18.170 -8.326 36.470 1.00 55.06 283 GLY A O 1
ATOM 2271 N N . ARG A 1 284 ? 16.835 -9.689 35.284 1.00 60.03 284 ARG A N 1
ATOM 2272 C CA . ARG A 1 284 ? 16.406 -10.531 36.413 1.00 60.03 284 ARG A CA 1
ATOM 2273 C C . ARG A 1 284 ? 17.285 -11.767 36.619 1.00 60.03 284 ARG A C 1
ATOM 2275 O O . ARG A 1 284 ? 17.007 -12.572 37.500 1.00 60.03 284 ARG A O 1
ATOM 2282 N N . GLY A 1 285 ? 18.348 -11.922 35.831 1.00 74.44 285 GLY A N 1
ATOM 2283 C CA . GLY A 1 285 ? 19.220 -13.094 35.900 1.00 74.44 285 GLY A CA 1
ATOM 2284 C C . GLY A 1 285 ? 18.534 -14.344 35.346 1.00 74.44 285 GLY A C 1
ATOM 2285 O O . GLY A 1 285 ? 17.867 -14.272 34.317 1.00 74.44 285 GLY A O 1
ATOM 2286 N N . ARG A 1 286 ? 18.731 -15.501 35.988 1.00 76.94 286 ARG A N 1
ATOM 2287 C CA . ARG A 1 286 ? 18.054 -16.749 35.597 1.00 76.94 286 ARG A CA 1
ATOM 2288 C C . ARG A 1 286 ? 16.639 -16.799 36.186 1.00 76.94 286 ARG A C 1
ATOM 2290 O O . ARG A 1 286 ? 16.465 -16.326 37.309 1.00 76.94 286 ARG A O 1
ATOM 2297 N N . PRO A 1 287 ? 15.661 -17.399 35.483 1.00 71.06 287 PRO A N 1
ATOM 2298 C CA . PRO A 1 287 ? 14.338 -17.609 36.050 1.00 71.06 287 PRO A CA 1
ATOM 2299 C C . PRO A 1 287 ? 14.403 -18.432 37.328 1.00 71.06 287 PRO A C 1
ATOM 2301 O O . PRO A 1 287 ? 15.183 -19.384 37.421 1.00 71.06 287 PRO A O 1
ATOM 2304 N N . ASP A 1 288 ? 13.543 -18.083 38.280 1.00 81.06 288 ASP A N 1
ATOM 2305 C CA . ASP A 1 288 ? 13.302 -18.910 39.455 1.00 81.06 288 ASP A CA 1
ATOM 2306 C C . ASP A 1 288 ? 12.920 -20.345 39.026 1.00 81.06 288 ASP A C 1
ATOM 2308 O O . ASP A 1 288 ? 12.061 -20.504 38.148 1.00 81.06 288 ASP A O 1
ATOM 2312 N N . PRO A 1 289 ? 13.543 -21.399 39.593 1.00 82.94 289 PRO A N 1
ATOM 2313 C CA . PRO A 1 289 ? 13.265 -22.777 39.203 1.00 82.94 289 PRO A CA 1
ATOM 2314 C C . PRO A 1 289 ? 11.792 -23.184 39.298 1.00 82.94 289 PRO A C 1
ATOM 2316 O O . PRO A 1 289 ? 11.351 -23.967 38.455 1.00 82.94 289 PRO A O 1
ATOM 2319 N N . ALA A 1 290 ? 11.025 -22.656 40.262 1.00 75.50 290 ALA A N 1
ATOM 2320 C CA . ALA A 1 290 ? 9.604 -22.977 40.387 1.00 75.50 290 ALA A CA 1
ATOM 2321 C C . ALA A 1 290 ? 8.799 -22.353 39.239 1.00 75.50 290 ALA A C 1
ATOM 2323 O O . ALA A 1 290 ? 8.075 -23.067 38.546 1.00 75.50 290 ALA A O 1
ATOM 2324 N N . HIS A 1 291 ? 9.025 -21.071 38.935 1.00 71.19 291 HIS A N 1
ATOM 2325 C CA . HIS A 1 291 ? 8.417 -20.426 37.764 1.00 71.19 291 HIS A CA 1
ATOM 2326 C C . HIS A 1 291 ? 8.844 -21.068 36.439 1.00 71.19 291 HIS A C 1
ATOM 2328 O O . HIS A 1 291 ? 8.041 -21.209 35.519 1.00 71.19 291 HIS A O 1
ATOM 2334 N N . ARG A 1 292 ? 10.108 -21.486 36.317 1.00 79.56 292 ARG A N 1
ATOM 2335 C CA . ARG A 1 292 ? 10.602 -22.180 35.121 1.00 79.56 292 ARG A CA 1
ATOM 2336 C C . ARG A 1 292 ? 9.929 -23.541 34.938 1.00 79.56 292 ARG A C 1
ATOM 2338 O O . ARG A 1 292 ? 9.607 -23.908 33.811 1.00 79.56 292 ARG A O 1
ATOM 2345 N N . ALA A 1 293 ? 9.729 -24.288 36.023 1.00 75.12 293 ALA A N 1
ATOM 2346 C CA . ALA A 1 293 ? 9.044 -25.578 36.003 1.00 75.12 293 ALA A CA 1
ATOM 2347 C C . ALA A 1 293 ? 7.549 -25.429 35.684 1.00 75.12 293 ALA A C 1
ATOM 2349 O O . ALA A 1 293 ? 7.008 -26.220 34.913 1.00 75.12 293 ALA A O 1
ATOM 2350 N N . GLU A 1 294 ? 6.906 -24.390 36.216 1.00 70.50 294 GLU A N 1
ATOM 2351 C CA . GLU A 1 294 ? 5.516 -24.053 35.912 1.00 70.50 294 GLU A CA 1
ATOM 2352 C C . GLU A 1 294 ? 5.333 -23.645 34.442 1.00 70.50 294 GLU A C 1
ATOM 2354 O O . GLU A 1 294 ? 4.427 -24.129 33.769 1.00 70.50 294 GLU A O 1
ATOM 2359 N N . PHE A 1 295 ? 6.223 -22.814 33.896 1.00 63.97 295 PHE A N 1
ATOM 2360 C CA . PHE A 1 295 ? 6.198 -22.482 32.471 1.00 63.97 295 PHE A CA 1
ATOM 2361 C C . PHE A 1 295 ? 6.420 -23.731 31.602 1.00 63.97 295 PHE A C 1
ATOM 2363 O O . PHE A 1 295 ? 5.709 -23.952 30.624 1.00 63.97 295 PHE A O 1
ATOM 2370 N N . ALA A 1 296 ? 7.354 -24.604 31.994 1.00 67.75 296 ALA A N 1
ATOM 2371 C CA . ALA A 1 296 ? 7.627 -25.850 31.284 1.00 67.75 296 ALA A CA 1
ATOM 2372 C C . ALA A 1 296 ? 6.446 -26.835 31.296 1.00 67.75 296 ALA A C 1
ATOM 2374 O O . ALA A 1 296 ? 6.300 -27.596 30.339 1.00 67.75 296 ALA A O 1
ATOM 2375 N N . SER A 1 297 ? 5.626 -26.862 32.353 1.00 70.50 297 SER A N 1
ATOM 2376 C CA . SER A 1 297 ? 4.463 -27.757 32.429 1.00 70.50 297 SER A CA 1
ATOM 2377 C C . SER A 1 297 ? 3.352 -27.316 31.476 1.00 70.50 297 SER A C 1
ATOM 2379 O O . SER A 1 297 ? 2.762 -28.169 30.816 1.00 70.50 297 SER A O 1
ATOM 2381 N N . LYS A 1 298 ? 3.161 -26.001 31.306 1.00 55.59 298 LYS A N 1
ATOM 2382 C CA . LYS A 1 298 ? 2.192 -25.390 30.377 1.00 55.59 298 LYS A CA 1
ATOM 2383 C C . LYS A 1 298 ? 2.545 -25.578 28.890 1.00 55.59 298 LYS A C 1
ATOM 2385 O O . LYS A 1 298 ? 1.703 -25.342 28.032 1.00 55.59 298 LYS A O 1
ATOM 2390 N N . LEU A 1 299 ? 3.773 -26.004 28.575 1.00 52.69 299 LEU A N 1
ATOM 2391 C CA . LEU A 1 299 ? 4.226 -26.325 27.211 1.00 52.69 299 LEU A CA 1
ATOM 2392 C C . LEU A 1 299 ? 3.977 -27.792 26.795 1.00 52.69 299 LEU A C 1
ATOM 2394 O O . LEU A 1 299 ? 4.354 -28.166 25.681 1.00 52.69 299 LEU A O 1
ATOM 2398 N N . SER A 1 300 ? 3.428 -28.624 27.690 1.00 53.12 300 SER A N 1
ATOM 2399 C CA . SER A 1 300 ? 3.140 -30.057 27.470 1.00 53.12 300 SER A CA 1
ATOM 2400 C C . SER A 1 300 ? 1.742 -30.253 26.899 1.00 53.12 300 SER A C 1
ATOM 2402 O O . SER A 1 300 ? 1.603 -31.117 26.007 1.00 53.12 300 SER A O 1
#

Foldseek 3Di:
DLLLQQADAQVRDGFQWAQAPLSVQLLVVQLCLVPVPPPFDWDQDQSFTDTPVSVVVVVVCVVVQQWDADPSRTITGDPNVNVVSVVVNVPDDPVSSVSSHVSRHLRRPQDSLLSVLLRCLQPVVSLPHHVCVVVQLVCQLVSLVVCVVVVNAQLVSSCSSNVHDSVVNQVVCVVVVHHQWDQDPVRDIDGPDQPCPDVVNVVVLVPDDPLVNVLVSVVSVCVSVPSNDPDPPPDDPVNVVSCVVSVHDPLNSVLVSVVVVVDDDDDLVRSLVSSQVSCVVVVNHGDDPVVSVVSSVVVD

Radius of gyration: 22.48 Å; chains: 1; bounding box: 44×50×64 Å

pLDDT: mean 75.77, std 21.12, range [25.75, 97.44]